Protein AF-A0A1S3K1K1-F1 (afdb_monomer_lite)

Radius of gyration: 21.09 Å; chains: 1; bounding box: 50×42×55 Å

Foldseek 3Di:
DEDEDEEAEQEEDQADECEADDEQDQEYEYYQYEHAHYEYQEHYEHADADPDDDPVRAHEYEYANYEHEQYAYDDPDQDDDLQDQWRGEHYEAAETHQAAAAHYEFYHPRGQAHYEFHYQDPALADEHHHEAYEDQAAAQVVNVSRYHACQSPVRGHYYDYPFYQYNVRDTDHDHDPCAQDDPQLEGGGEDPEEDEDDLVSPAHEDEGAHEDAAPYEYEYDFQYEYWYAAQYEYEYQAEYAQAYDPVGAYEYADQDDDNTREQYAAYEARHPDPPHAAHERHRYEQERHQRDPDPRRANYHYPDNRYDHYNYYYYNGDHPDDD

Secondary structure (DSSP, 8-state):
-EEES-EEES-EEEEEEEEEEES--SEEEEES-EEES-EEEEEEEEEE--SS--GGGPPEEEEES-EEES-B---S-----TTS--S-EEEEEEES-EEEEES-EEE-TBSSEEEEEEE--SSTT-EEE-TT-B-S-SSHHHHHTTEESTTT-TTSPEEE--SEE-TTS-EE----TTTTS-BTTEEEEEE-S-EEE-GGGPSEEEEEEEEE-TT-EEEE-TT-EEEEPTT-EEEESSEEEEE-BTTB-EEES-SS--SSSSS--EEEE----TTSPPEEEESEEEES----SSTT-BSEEESSS-EEEES-EEES--B----

pLDDT: mean 86.58, std 12.71, range [30.94, 98.5]

Organism: Lingula anatina (NCBI:txid7574)

Sequence (323 aa):
MTVSGNNIIDNEYSYGSISLYRGYEKTILFVNNDIAGNHYRHIVVMNMEKTTYDLSKTPNIGLVGNVIANNTYSSGNSERRPSQPPMSAALVLDGYGNVCIQNNTLQNPGLETEVYVKTRASKWTDTTEARYNTWGCENTHCVRKRTYDAHNDMYLPEVRVLPFVSRSNEMVYTPDVTEGLPQGNVLGGWLNKSITLEAAGSPFYLKEDWTILPGVEVFIEPGVWIKPARDKGILVLGQIVARGEKGKRVAFGCQYQTAYCSYWHGLVFASDDVSTSPSELLFVDVFNAGYKGNTYGTAVQSFSPSIIMQNSRVIQSRLTVLN

Structure (mmCIF, N/CA/C/O backbone):
data_AF-A0A1S3K1K1-F1
#
_entry.id   AF-A0A1S3K1K1-F1
#
loop_
_atom_site.group_PDB
_atom_site.id
_atom_site.type_symbol
_atom_site.label_atom_id
_atom_site.label_alt_id
_atom_site.label_comp_id
_atom_site.label_asym_id
_atom_site.label_entity_id
_atom_site.label_seq_id
_atom_site.pdbx_PDB_ins_code
_atom_site.Cartn_x
_atom_site.Cartn_y
_atom_site.Cartn_z
_atom_site.occupancy
_atom_site.B_iso_or_equiv
_atom_site.auth_seq_id
_atom_site.auth_comp_id
_atom_site.auth_asym_id
_atom_site.auth_atom_id
_atom_site.pdbx_PDB_model_num
ATOM 1 N N . MET A 1 1 ? 21.544 13.848 -11.974 1.00 80.94 1 MET A N 1
ATOM 2 C CA . MET A 1 1 ? 22.157 12.773 -12.776 1.00 80.94 1 MET A CA 1
ATOM 3 C C . MET A 1 1 ? 21.214 12.353 -13.898 1.00 80.94 1 MET A C 1
ATOM 5 O O . MET A 1 1 ? 20.008 12.389 -13.689 1.00 80.94 1 MET A O 1
ATOM 9 N N . THR A 1 2 ? 21.743 11.940 -15.054 1.00 89.19 2 THR A N 1
ATOM 10 C CA . THR A 1 2 ? 20.948 11.353 -16.149 1.00 89.19 2 THR A CA 1
ATOM 11 C C . THR A 1 2 ? 21.626 10.081 -16.650 1.00 89.19 2 THR A C 1
ATOM 13 O O . THR A 1 2 ? 22.813 10.109 -16.960 1.00 89.19 2 THR A O 1
ATOM 16 N N . VAL A 1 3 ? 20.871 8.986 -16.730 1.00 90.44 3 VAL A N 1
ATOM 17 C CA . VAL A 1 3 ? 21.247 7.707 -17.343 1.00 90.44 3 VAL A CA 1
ATOM 18 C C . VAL A 1 3 ? 20.296 7.480 -18.510 1.00 90.44 3 VAL A C 1
ATOM 20 O O . VAL A 1 3 ? 19.093 7.303 -18.305 1.00 90.44 3 VAL A O 1
ATOM 23 N N . SER A 1 4 ? 20.797 7.536 -19.742 1.00 96.25 4 SER A N 1
ATOM 24 C CA . SER A 1 4 ? 19.922 7.468 -20.913 1.00 96.25 4 SER A CA 1
ATOM 25 C C . SER A 1 4 ? 20.522 6.759 -22.113 1.00 96.25 4 SER A C 1
ATOM 27 O O . SER A 1 4 ? 21.699 6.966 -22.402 1.00 96.25 4 SER A O 1
ATOM 29 N N . GLY A 1 5 ? 19.691 6.012 -22.844 1.00 94.88 5 GLY A N 1
ATOM 30 C CA . GLY A 1 5 ? 20.073 5.366 -24.104 1.00 94.88 5 GLY A CA 1
ATOM 31 C C . GLY A 1 5 ? 21.047 4.196 -23.947 1.00 94.88 5 GLY A C 1
ATOM 32 O O . GLY A 1 5 ? 21.792 3.907 -24.878 1.00 94.88 5 GLY A O 1
ATOM 33 N N . ASN A 1 6 ? 21.093 3.564 -22.771 1.00 96.44 6 ASN A N 1
ATOM 34 C CA . ASN A 1 6 ? 22.017 2.464 -22.494 1.00 96.44 6 ASN A CA 1
ATOM 35 C C . ASN A 1 6 ? 21.370 1.106 -22.769 1.00 96.44 6 ASN A C 1
ATOM 37 O O . ASN A 1 6 ? 20.162 0.950 -22.602 1.00 96.44 6 ASN A O 1
ATOM 41 N N . ASN A 1 7 ? 22.207 0.125 -23.109 1.00 96.62 7 ASN A N 1
ATOM 42 C CA . ASN A 1 7 ? 21.848 -1.286 -23.150 1.00 96.62 7 ASN A CA 1
ATOM 43 C C . ASN A 1 7 ? 22.614 -2.016 -22.034 1.00 96.62 7 ASN A C 1
ATOM 45 O O . ASN A 1 7 ? 23.845 -2.059 -22.061 1.00 96.62 7 ASN A O 1
ATOM 49 N N . ILE A 1 8 ? 21.901 -2.510 -21.023 1.00 95.12 8 ILE A N 1
ATOM 50 C CA . ILE A 1 8 ? 22.459 -3.149 -19.828 1.00 95.12 8 ILE A CA 1
ATOM 51 C C . ILE A 1 8 ? 21.897 -4.567 -19.747 1.00 95.12 8 ILE A C 1
ATOM 53 O O . ILE A 1 8 ? 20.812 -4.784 -19.204 1.00 95.12 8 ILE A O 1
ATOM 57 N N . ILE A 1 9 ? 22.630 -5.522 -20.318 1.00 95.88 9 ILE A N 1
ATOM 58 C CA . ILE A 1 9 ? 22.152 -6.891 -20.536 1.00 95.88 9 ILE A CA 1
ATOM 59 C C . ILE A 1 9 ? 23.091 -7.953 -19.977 1.00 95.88 9 ILE A C 1
ATOM 61 O O . ILE A 1 9 ? 24.306 -7.760 -19.975 1.00 95.88 9 ILE A O 1
ATOM 65 N N . ASP A 1 10 ? 22.499 -9.058 -19.520 1.00 93.06 10 ASP A N 1
ATOM 66 C CA . ASP A 1 10 ? 23.173 -10.309 -19.140 1.00 93.06 10 ASP A CA 1
ATOM 67 C C . ASP A 1 10 ? 24.288 -10.161 -18.084 1.00 93.06 10 ASP A C 1
ATOM 69 O O . ASP A 1 10 ? 25.293 -10.873 -18.099 1.00 93.06 10 ASP A O 1
ATOM 73 N N . ASN A 1 11 ? 24.113 -9.234 -17.137 1.00 92.44 11 ASN A N 1
ATOM 74 C CA . ASN A 1 11 ? 25.012 -9.064 -15.991 1.00 92.44 11 ASN A CA 1
ATOM 75 C C . ASN A 1 11 ? 24.510 -9.863 -14.783 1.00 92.44 11 ASN A C 1
ATOM 77 O O . ASN A 1 11 ? 23.301 -10.008 -14.594 1.00 92.44 11 ASN A O 1
ATOM 81 N N . GLU A 1 12 ? 25.404 -10.284 -13.886 1.00 90.31 12 GLU A N 1
ATOM 82 C CA . GLU A 1 12 ? 25.027 -11.025 -12.676 1.00 90.31 12 GLU A CA 1
ATOM 83 C C . GLU A 1 12 ? 25.794 -10.588 -11.423 1.00 90.31 12 GLU A C 1
ATOM 85 O O . GLU A 1 12 ? 27.014 -10.425 -11.436 1.00 90.31 12 GLU A O 1
ATOM 90 N N . TYR A 1 13 ? 25.069 -10.423 -10.312 1.00 83.19 13 TYR A N 1
ATOM 91 C CA . TYR A 1 13 ? 25.637 -10.359 -8.964 1.00 83.19 13 TYR A CA 1
ATOM 92 C C . TYR A 1 13 ? 24.539 -10.500 -7.895 1.00 83.19 13 TYR A C 1
ATOM 94 O O . TYR A 1 13 ? 23.711 -9.610 -7.683 1.00 83.19 13 TYR A O 1
ATOM 102 N N . SER A 1 14 ? 24.558 -11.600 -7.141 1.00 76.25 14 SER A N 1
ATOM 103 C CA . SER A 1 14 ? 23.456 -11.979 -6.238 1.00 76.25 14 SER A CA 1
ATOM 104 C C . SER A 1 14 ? 23.269 -11.085 -5.001 1.00 76.25 14 SER A C 1
ATOM 106 O O . SER A 1 14 ? 22.228 -11.158 -4.348 1.00 76.25 14 SER A O 1
ATOM 108 N N . TYR A 1 15 ? 24.248 -10.250 -4.642 1.00 75.50 15 TYR A N 1
ATOM 109 C CA . TYR A 1 15 ? 24.218 -9.454 -3.402 1.00 75.50 15 TYR A CA 1
ATOM 110 C C . TYR A 1 15 ? 24.032 -7.950 -3.615 1.00 75.50 15 TYR A C 1
ATOM 112 O O . TYR A 1 15 ? 24.008 -7.197 -2.641 1.00 75.50 15 TYR A O 1
ATOM 120 N N . GLY A 1 16 ? 23.911 -7.497 -4.863 1.00 82.06 16 GLY A N 1
ATOM 121 C CA . GLY A 1 16 ? 23.842 -6.074 -5.182 1.00 82.06 16 GLY A CA 1
ATOM 122 C C . GLY A 1 16 ? 22.673 -5.699 -6.077 1.00 82.06 16 GLY A C 1
ATOM 123 O O . GLY A 1 16 ? 21.669 -6.407 -6.178 1.00 82.06 16 GLY A O 1
ATOM 124 N N . SER A 1 17 ? 22.849 -4.560 -6.733 1.00 86.94 17 SER A N 1
ATOM 125 C CA . SER A 1 17 ? 21.955 -4.035 -7.754 1.00 86.94 17 SER A CA 1
ATOM 126 C C . SER A 1 17 ? 22.744 -3.542 -8.951 1.00 86.94 17 SER A C 1
ATOM 128 O O . SER A 1 17 ? 23.891 -3.131 -8.779 1.00 86.94 17 SER A O 1
ATOM 130 N N . ILE A 1 18 ? 22.124 -3.524 -10.131 1.00 88.69 18 ILE A N 1
ATOM 131 C CA . ILE A 1 18 ? 22.756 -2.968 -11.337 1.00 88.69 18 ILE A CA 1
ATOM 132 C C . ILE A 1 18 ? 23.083 -1.495 -11.124 1.00 88.69 18 ILE A C 1
ATOM 134 O O . ILE A 1 18 ? 24.207 -1.055 -11.348 1.00 88.69 18 ILE A O 1
ATOM 138 N N . SER A 1 19 ? 22.095 -0.728 -10.670 1.00 85.56 19 SER A N 1
ATOM 139 C CA . SER A 1 19 ? 22.271 0.686 -10.374 1.00 85.56 19 SER A CA 1
ATOM 140 C C . SER A 1 19 ? 21.852 0.958 -8.942 1.00 85.56 19 SER A C 1
ATOM 142 O O . SER A 1 19 ? 20.712 0.701 -8.562 1.00 85.56 19 SER A O 1
ATOM 144 N N . LEU A 1 20 ? 22.794 1.452 -8.140 1.00 86.56 20 LEU A N 1
ATOM 145 C CA . LEU A 1 20 ? 22.548 1.906 -6.779 1.00 86.56 20 LEU A CA 1
ATOM 146 C C . LEU A 1 20 ? 22.857 3.388 -6.698 1.00 86.56 20 LEU A C 1
ATOM 148 O O . LEU A 1 20 ? 24.014 3.804 -6.738 1.00 86.56 20 LEU A O 1
ATOM 152 N N . TYR A 1 21 ? 21.809 4.166 -6.514 1.00 83.75 21 TYR A N 1
ATOM 153 C CA . TYR A 1 21 ? 21.931 5.578 -6.260 1.00 83.75 21 TYR A CA 1
ATOM 154 C C . TYR A 1 21 ? 21.817 5.863 -4.757 1.00 83.75 21 TYR A C 1
ATOM 156 O O . TYR A 1 21 ? 20.877 5.411 -4.099 1.00 83.75 21 TYR A O 1
ATOM 164 N N . ARG A 1 22 ? 22.792 6.608 -4.218 1.00 78.25 22 ARG A N 1
ATOM 165 C CA . ARG A 1 22 ? 22.837 7.073 -2.825 1.00 78.25 22 ARG A CA 1
ATOM 166 C C . ARG A 1 22 ? 23.199 8.552 -2.805 1.00 78.25 22 ARG A C 1
ATOM 168 O O . ARG A 1 22 ? 24.361 8.902 -2.991 1.00 78.25 22 ARG A O 1
ATOM 175 N N . GLY A 1 23 ? 22.223 9.418 -2.565 1.00 66.31 23 GLY A N 1
ATOM 176 C CA . GLY A 1 23 ? 22.479 10.854 -2.472 1.00 66.31 23 GLY A CA 1
ATOM 177 C C . GLY A 1 23 ? 21.225 11.715 -2.539 1.00 66.31 23 GLY A C 1
ATOM 178 O O . GLY A 1 23 ? 20.127 11.237 -2.797 1.00 66.31 23 GLY A O 1
ATOM 179 N N . TYR A 1 24 ? 21.403 13.021 -2.356 1.00 68.00 24 TYR A N 1
ATOM 180 C CA . TYR A 1 24 ? 20.359 14.038 -2.524 1.00 68.00 24 TYR A CA 1
ATOM 181 C C . TYR A 1 24 ? 20.710 14.935 -3.709 1.00 68.00 24 TYR A C 1
ATOM 183 O O . TYR A 1 24 ? 21.135 16.080 -3.559 1.00 68.00 24 TYR A O 1
ATOM 191 N N . GLU A 1 25 ? 20.577 14.389 -4.908 1.00 62.09 25 GLU A N 1
ATOM 192 C CA . GLU A 1 25 ? 20.637 15.165 -6.135 1.00 62.09 25 GLU A CA 1
ATOM 193 C C . GLU A 1 25 ? 19.266 15.769 -6.391 1.00 62.09 25 GLU A C 1
ATOM 195 O O . GLU A 1 25 ? 18.238 15.155 -6.118 1.00 62.09 25 GLU A O 1
ATOM 200 N N . LYS A 1 26 ? 19.235 16.987 -6.932 1.00 71.38 26 LYS A N 1
ATOM 201 C CA . LYS A 1 26 ? 17.963 17.678 -7.178 1.00 71.38 26 LYS A CA 1
ATOM 202 C C . LYS A 1 26 ? 17.111 16.966 -8.240 1.00 71.38 26 LYS A C 1
ATOM 204 O O . LYS A 1 26 ? 15.885 17.032 -8.164 1.00 71.38 26 LYS A O 1
ATOM 209 N N . THR A 1 27 ? 17.757 16.275 -9.186 1.00 83.06 27 THR A N 1
ATOM 210 C CA . THR A 1 27 ? 17.095 15.594 -10.307 1.00 83.06 27 THR A CA 1
ATOM 211 C C . THR A 1 27 ? 17.860 14.340 -10.731 1.00 83.06 27 THR A C 1
ATOM 213 O O . THR A 1 27 ? 19.061 14.423 -11.004 1.00 83.06 27 THR A O 1
ATOM 216 N N . ILE A 1 28 ? 17.165 13.208 -10.846 1.00 85.50 28 ILE A N 1
ATOM 217 C CA . ILE A 1 28 ? 17.681 11.921 -11.336 1.00 85.50 28 ILE A CA 1
ATOM 218 C C . ILE A 1 28 ? 16.776 11.452 -12.473 1.00 85.50 28 ILE A C 1
ATOM 220 O O . ILE A 1 28 ? 15.565 11.347 -12.293 1.00 85.50 28 ILE A O 1
ATOM 224 N N . LEU A 1 29 ? 17.348 11.178 -13.642 1.00 90.62 29 LEU A N 1
ATOM 225 C CA . LEU A 1 29 ? 16.597 10.767 -14.826 1.00 90.62 29 LEU A CA 1
ATOM 226 C C . LEU A 1 29 ? 17.127 9.440 -15.367 1.00 90.62 29 LEU A C 1
ATOM 228 O O . LEU A 1 29 ? 18.312 9.334 -15.669 1.00 90.62 29 LEU A O 1
ATOM 232 N N . PHE A 1 30 ? 16.245 8.457 -15.523 1.00 93.00 30 PHE A N 1
ATOM 233 C CA . PHE A 1 30 ? 16.480 7.219 -16.263 1.00 93.00 30 PHE A CA 1
ATOM 234 C C . PHE A 1 30 ? 15.584 7.239 -17.490 1.00 93.00 30 PHE A C 1
ATOM 236 O O . PHE A 1 30 ? 14.362 7.168 -17.357 1.00 93.00 30 PHE A O 1
ATOM 243 N N . VAL A 1 31 ? 16.172 7.401 -18.673 1.00 97.00 31 VAL A N 1
ATOM 244 C CA . VAL A 1 31 ? 15.402 7.658 -19.893 1.00 97.00 31 VAL A CA 1
ATOM 245 C C . VAL A 1 31 ? 15.825 6.742 -21.031 1.00 97.00 31 VAL A C 1
ATOM 247 O O . VAL A 1 31 ? 16.986 6.757 -21.426 1.00 97.00 31 VAL A O 1
ATOM 250 N N . ASN A 1 32 ? 14.880 6.008 -21.617 1.00 97.81 32 ASN A N 1
ATOM 251 C CA . ASN A 1 32 ? 15.115 5.192 -22.815 1.00 97.81 32 ASN A CA 1
ATOM 252 C C . ASN A 1 32 ? 16.285 4.200 -22.672 1.00 97.81 32 ASN A C 1
ATOM 254 O O . ASN A 1 32 ? 17.104 4.075 -23.580 1.00 97.81 32 ASN A O 1
ATOM 258 N N . ASN A 1 33 ? 16.417 3.548 -21.515 1.00 97.81 33 ASN A N 1
ATOM 259 C CA . ASN A 1 33 ? 17.378 2.459 -21.332 1.00 97.81 33 ASN A CA 1
ATOM 260 C C . ASN A 1 33 ? 16.706 1.105 -21.580 1.00 97.81 33 ASN A C 1
ATOM 262 O O . ASN A 1 33 ? 15.535 0.933 -21.239 1.00 97.81 33 ASN A O 1
ATOM 266 N N . ASP A 1 34 ? 17.467 0.152 -22.105 1.00 98.00 34 ASP A N 1
ATOM 267 C CA . ASP A 1 34 ? 17.107 -1.263 -22.175 1.00 98.00 34 ASP A CA 1
ATOM 268 C C . ASP A 1 34 ? 17.911 -2.025 -21.112 1.00 98.00 34 ASP A C 1
ATOM 270 O O . ASP A 1 34 ? 19.143 -2.005 -21.120 1.00 98.00 34 ASP A O 1
ATOM 274 N N . ILE A 1 35 ? 17.222 -2.604 -20.130 1.00 97.62 35 ILE A N 1
ATOM 275 C CA . ILE A 1 35 ? 17.804 -3.292 -18.975 1.00 97.62 35 ILE A CA 1
ATOM 276 C C . ILE A 1 35 ? 17.168 -4.678 -18.886 1.00 97.62 35 ILE A C 1
ATOM 278 O O . ILE A 1 35 ? 16.102 -4.844 -18.278 1.00 97.62 35 ILE A O 1
ATOM 282 N N . ALA A 1 36 ? 17.810 -5.678 -19.489 1.00 97.12 36 ALA A N 1
ATOM 283 C CA . ALA A 1 36 ? 17.202 -6.992 -19.656 1.00 97.12 36 ALA A CA 1
ATOM 284 C C . ALA A 1 36 ? 18.124 -8.177 -19.360 1.00 97.12 36 ALA A C 1
ATOM 286 O O . ALA A 1 36 ? 19.335 -8.094 -19.508 1.00 97.12 36 ALA A O 1
ATOM 287 N N . GLY A 1 37 ? 17.546 -9.298 -18.923 1.00 95.12 37 GLY A N 1
ATOM 288 C CA . GLY A 1 37 ? 18.292 -10.553 -18.735 1.00 95.12 37 GLY A CA 1
ATOM 289 C C . GLY A 1 37 ? 19.292 -10.555 -17.572 1.00 95.12 37 GLY A C 1
ATOM 290 O O . GLY A 1 37 ? 20.056 -11.502 -17.420 1.00 95.12 37 GLY A O 1
ATOM 291 N N . ASN A 1 38 ? 19.302 -9.528 -16.720 1.00 95.50 38 ASN A N 1
ATOM 292 C CA . ASN A 1 38 ? 20.270 -9.442 -15.630 1.00 95.50 38 ASN A CA 1
ATOM 293 C C . ASN A 1 38 ? 19.827 -10.252 -14.401 1.00 95.50 38 ASN A C 1
ATOM 295 O O . ASN A 1 38 ? 18.633 -10.378 -14.110 1.00 95.50 38 ASN A O 1
ATOM 299 N N . HIS A 1 39 ? 20.798 -10.736 -13.628 1.00 93.88 39 HIS A N 1
ATOM 300 C CA . HIS A 1 39 ? 20.591 -11.532 -12.423 1.00 93.88 39 HIS A CA 1
ATOM 301 C C . HIS A 1 39 ? 21.071 -10.803 -11.156 1.00 93.88 39 HIS A C 1
ATOM 303 O O . HIS A 1 39 ? 22.217 -10.942 -10.720 1.00 93.88 39 HIS A O 1
ATOM 309 N N . TYR A 1 40 ? 20.189 -10.004 -10.555 1.00 93.75 40 TYR A N 1
ATOM 310 C CA . TYR A 1 40 ? 20.474 -9.192 -9.368 1.00 93.75 40 TYR A CA 1
ATOM 311 C C . TYR A 1 40 ? 19.284 -9.192 -8.421 1.00 93.75 40 TYR A C 1
ATOM 313 O O . TYR A 1 40 ? 18.136 -9.235 -8.853 1.00 93.75 40 TYR A O 1
ATOM 321 N N . ARG A 1 41 ? 19.553 -9.040 -7.120 1.00 91.00 41 ARG A N 1
ATOM 322 C CA . ARG A 1 41 ? 18.496 -8.916 -6.108 1.00 91.00 41 ARG A CA 1
ATOM 323 C C . ARG A 1 41 ? 17.553 -7.753 -6.408 1.00 91.00 41 ARG A C 1
ATOM 325 O O . ARG A 1 41 ? 16.340 -7.910 -6.354 1.00 91.00 41 ARG A O 1
ATOM 332 N N . HIS A 1 42 ? 18.106 -6.592 -6.736 1.00 94.06 42 HIS A N 1
ATOM 333 C CA . HIS A 1 42 ? 17.332 -5.444 -7.199 1.00 94.06 42 HIS A CA 1
ATOM 334 C C . HIS A 1 42 ? 17.951 -4.896 -8.479 1.00 94.06 42 HIS A C 1
ATOM 336 O O . HIS A 1 42 ? 19.170 -4.907 -8.607 1.00 94.06 42 HIS A O 1
ATOM 342 N N . ILE A 1 43 ? 17.159 -4.393 -9.422 1.00 95.19 43 ILE A N 1
ATOM 343 C CA . ILE A 1 43 ? 17.716 -3.894 -10.691 1.00 95.19 43 ILE A CA 1
ATOM 344 C C . ILE A 1 43 ? 18.167 -2.443 -10.524 1.00 95.19 43 ILE A C 1
ATOM 346 O O . ILE A 1 43 ? 19.366 -2.158 -10.547 1.00 95.19 43 ILE A O 1
ATOM 350 N N . VAL A 1 44 ? 17.236 -1.536 -10.241 1.00 94.19 44 VAL A N 1
ATOM 351 C CA . VAL A 1 44 ? 17.533 -0.135 -9.927 1.00 94.19 44 VAL A CA 1
ATOM 352 C C . VAL A 1 44 ? 17.096 0.167 -8.500 1.00 94.19 44 VAL A C 1
ATOM 354 O O . VAL A 1 44 ? 15.941 -0.032 -8.129 1.00 94.19 44 VAL A O 1
ATOM 357 N N . VAL A 1 45 ? 18.024 0.676 -7.694 1.00 92.19 45 VAL A N 1
ATOM 358 C CA . VAL A 1 45 ? 17.779 1.105 -6.318 1.00 92.19 45 VAL A CA 1
ATOM 359 C C . VAL A 1 45 ? 18.059 2.593 -6.207 1.00 92.19 45 VAL A C 1
ATOM 361 O O . VAL A 1 45 ? 19.182 3.048 -6.421 1.00 92.19 45 VAL A O 1
ATOM 364 N N . MET A 1 46 ? 17.041 3.345 -5.813 1.00 88.62 46 MET A N 1
ATOM 365 C CA . MET A 1 46 ? 17.143 4.760 -5.494 1.00 88.62 46 MET A CA 1
ATOM 366 C C . MET A 1 46 ? 16.991 4.922 -3.991 1.00 88.62 46 MET A C 1
ATOM 368 O O . MET A 1 46 ? 15.886 4.831 -3.466 1.00 88.62 46 MET A O 1
ATOM 372 N N . ASN A 1 47 ? 18.105 5.137 -3.295 1.00 85.38 47 ASN A N 1
ATOM 373 C CA . ASN A 1 47 ? 18.108 5.398 -1.864 1.00 85.38 47 ASN A CA 1
ATOM 374 C C . ASN A 1 47 ? 18.398 6.882 -1.608 1.00 85.38 47 ASN A C 1
ATOM 376 O O . ASN A 1 47 ? 19.500 7.381 -1.850 1.00 85.38 47 ASN A O 1
ATOM 380 N N . MET A 1 48 ? 17.384 7.573 -1.098 1.00 79.75 48 MET A N 1
ATOM 381 C CA . MET A 1 48 ? 17.408 8.993 -0.761 1.00 79.75 48 MET A CA 1
ATOM 382 C C . MET A 1 48 ? 17.134 9.189 0.732 1.00 79.75 48 MET A C 1
ATOM 384 O O . MET A 1 48 ? 16.365 10.065 1.124 1.00 79.75 48 MET A O 1
ATOM 388 N N . GLU A 1 49 ? 17.695 8.336 1.590 1.00 74.38 49 GLU A N 1
ATOM 389 C CA . GLU A 1 49 ? 17.581 8.506 3.038 1.00 74.38 49 GLU A CA 1
ATOM 390 C C . GLU A 1 49 ? 18.529 9.600 3.556 1.00 74.38 49 GLU A C 1
ATOM 392 O O . GLU A 1 49 ? 19.707 9.659 3.194 1.00 74.38 49 GLU A O 1
ATOM 397 N N . LYS A 1 50 ? 18.038 10.463 4.455 1.00 66.19 50 LYS A N 1
ATOM 398 C CA . LYS A 1 50 ? 18.872 11.380 5.250 1.00 66.19 50 LYS A CA 1
ATOM 399 C C . LYS A 1 50 ? 18.306 11.571 6.648 1.00 66.19 50 LYS A C 1
ATOM 401 O O . LYS A 1 50 ? 17.096 11.565 6.862 1.00 66.19 50 LYS A O 1
ATOM 406 N N . THR A 1 51 ? 19.220 11.765 7.593 1.00 56.47 51 THR A N 1
ATOM 407 C CA . THR A 1 51 ? 18.955 11.921 9.028 1.00 56.47 51 THR A CA 1
ATOM 408 C C . THR A 1 51 ? 18.306 13.259 9.400 1.00 56.47 51 THR A C 1
ATOM 410 O O . THR A 1 51 ? 17.562 13.307 10.371 1.00 56.47 51 THR A O 1
ATOM 413 N N . THR A 1 52 ? 18.528 14.329 8.626 1.00 58.47 52 THR A N 1
ATOM 414 C CA . THR A 1 52 ? 17.852 15.631 8.775 1.00 58.47 52 THR A CA 1
ATOM 415 C C . THR A 1 52 ? 17.237 16.051 7.443 1.00 58.47 52 THR A C 1
ATOM 417 O O . THR A 1 52 ? 17.938 16.218 6.439 1.00 58.47 52 THR A O 1
ATOM 420 N N . TYR A 1 53 ? 15.908 16.157 7.417 1.00 60.22 53 TYR A N 1
ATOM 421 C CA . TYR A 1 53 ? 15.139 16.294 6.185 1.00 60.22 53 TYR A CA 1
ATOM 422 C C . TYR A 1 53 ? 14.557 17.703 6.022 1.00 60.22 53 TYR A C 1
ATOM 424 O O . TYR A 1 53 ? 13.867 18.208 6.902 1.00 60.22 53 TYR A O 1
ATOM 432 N N . ASP A 1 54 ? 14.850 18.318 4.876 1.00 66.75 54 ASP A N 1
ATOM 433 C CA . ASP A 1 54 ? 14.276 19.580 4.412 1.00 66.75 54 ASP A CA 1
ATOM 434 C C . ASP A 1 54 ? 13.369 19.265 3.214 1.00 66.75 54 ASP A C 1
ATOM 436 O O . ASP A 1 54 ? 13.853 19.042 2.099 1.00 66.75 54 ASP A O 1
ATOM 440 N N . LEU A 1 55 ? 12.054 19.225 3.462 1.00 66.31 55 LEU A N 1
ATOM 441 C CA . LEU A 1 55 ? 11.005 18.959 2.465 1.00 66.31 55 LEU A CA 1
ATOM 442 C C . LEU A 1 55 ? 11.109 19.877 1.231 1.00 66.31 55 LEU A C 1
ATOM 444 O O . LEU A 1 55 ? 10.712 19.480 0.134 1.00 66.31 55 LEU A O 1
ATOM 448 N N . SER A 1 56 ? 11.685 21.079 1.375 1.00 66.56 56 SER A N 1
ATOM 449 C CA . SER A 1 56 ? 11.838 22.045 0.277 1.00 66.56 56 SER A CA 1
ATOM 450 C C . SER A 1 56 ? 12.904 21.655 -0.759 1.00 66.56 56 SER A C 1
ATOM 452 O O . SER A 1 56 ? 13.004 22.285 -1.812 1.00 66.56 56 SER A O 1
ATOM 454 N N . LYS A 1 57 ? 13.699 20.606 -0.493 1.00 71.19 57 LYS A N 1
ATOM 455 C CA . LYS A 1 57 ? 14.798 20.133 -1.358 1.00 71.19 57 LYS A CA 1
ATOM 456 C C . LYS A 1 57 ? 14.635 18.678 -1.794 1.00 71.19 57 LYS A C 1
ATOM 458 O O . LYS A 1 57 ? 15.625 17.981 -2.018 1.00 71.19 57 LYS A O 1
ATOM 463 N N . THR A 1 58 ? 13.394 18.220 -1.894 1.00 73.19 58 THR A N 1
ATOM 464 C CA . THR A 1 58 ? 13.068 16.844 -2.277 1.00 73.19 58 THR A CA 1
ATOM 465 C C . THR A 1 58 ? 13.590 16.522 -3.691 1.00 73.19 58 THR A C 1
ATOM 467 O O . THR A 1 58 ? 13.320 17.294 -4.616 1.00 73.19 58 THR A O 1
ATOM 470 N N . PRO A 1 59 ? 14.345 15.418 -3.882 1.00 78.31 59 PRO A N 1
ATOM 471 C CA . PRO A 1 59 ? 14.789 14.963 -5.200 1.00 78.31 59 PRO A CA 1
ATOM 472 C C . PRO A 1 59 ? 13.618 14.729 -6.154 1.00 78.31 59 PRO A C 1
ATOM 474 O O . PRO A 1 59 ? 12.592 14.181 -5.752 1.00 78.31 59 PRO A O 1
ATOM 477 N N . ASN A 1 60 ? 13.785 15.090 -7.426 1.00 85.19 60 ASN A N 1
ATOM 478 C CA . ASN A 1 60 ? 12.850 14.713 -8.484 1.00 85.19 60 ASN A CA 1
ATOM 479 C C . ASN A 1 60 ? 13.424 13.545 -9.281 1.00 85.19 60 ASN A C 1
ATOM 481 O O . ASN A 1 60 ? 14.534 13.633 -9.808 1.00 85.19 60 ASN A O 1
ATOM 485 N N . ILE A 1 61 ? 12.661 12.467 -9.389 1.00 87.56 61 ILE A N 1
ATOM 486 C CA . ILE A 1 61 ? 13.049 11.270 -10.121 1.00 87.56 61 ILE A CA 1
ATOM 487 C C . ILE A 1 61 ? 12.106 11.085 -11.301 1.00 87.56 61 ILE A C 1
ATOM 489 O O . ILE A 1 61 ? 10.893 10.999 -11.122 1.00 87.56 61 ILE A O 1
ATOM 493 N N . GLY A 1 62 ? 12.679 10.957 -12.495 1.00 92.25 62 GLY A N 1
ATOM 494 C CA . GLY A 1 62 ? 11.960 10.540 -13.694 1.00 92.25 62 GLY A CA 1
ATOM 495 C C . GLY A 1 62 ? 12.503 9.218 -14.222 1.00 92.25 62 GLY A C 1
ATOM 496 O O . GLY A 1 62 ? 13.669 9.149 -14.601 1.00 92.25 62 GLY A O 1
ATOM 497 N N . LEU A 1 63 ? 11.661 8.190 -14.289 1.00 95.12 63 LEU A N 1
ATOM 498 C CA . LEU A 1 63 ? 11.914 6.976 -15.063 1.00 95.12 63 LEU A CA 1
ATOM 499 C C . LEU A 1 63 ? 10.951 6.968 -16.244 1.00 95.12 63 LEU A C 1
ATOM 501 O O . LEU A 1 63 ? 9.747 6.798 -16.051 1.00 95.12 63 LEU A O 1
ATOM 505 N N . VAL A 1 64 ? 11.465 7.200 -17.451 1.00 97.12 64 VAL A N 1
ATOM 506 C CA . VAL A 1 64 ? 10.629 7.394 -18.640 1.00 97.12 64 VAL A CA 1
ATOM 507 C C . VAL A 1 64 ? 11.145 6.599 -19.831 1.00 97.12 64 VAL A C 1
ATOM 509 O O . VAL A 1 64 ? 12.322 6.684 -20.167 1.00 97.12 64 VAL A O 1
ATOM 512 N N . GLY A 1 65 ? 10.272 5.852 -20.506 1.00 97.44 65 GLY A N 1
ATOM 513 C CA . GLY A 1 65 ? 10.632 5.186 -21.764 1.00 97.44 65 GLY A CA 1
ATOM 514 C C . GLY A 1 65 ? 11.594 4.004 -21.619 1.00 97.44 65 GLY A C 1
ATOM 515 O O . GLY A 1 65 ? 12.156 3.565 -22.616 1.00 97.44 65 GLY A O 1
ATOM 516 N N . ASN A 1 66 ? 11.842 3.502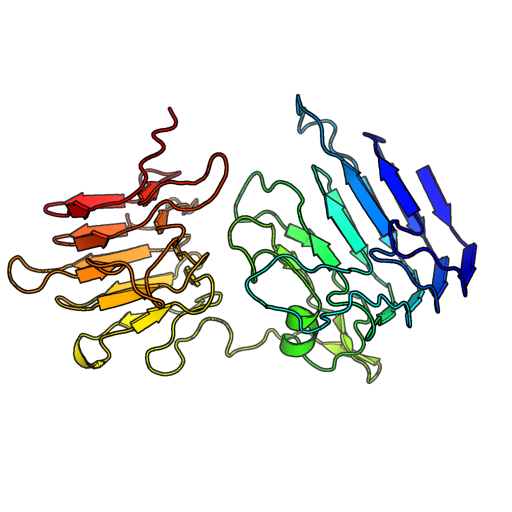 -20.406 1.00 98.25 66 ASN A N 1
ATOM 517 C CA . ASN A 1 66 ? 12.767 2.387 -20.195 1.00 98.25 66 ASN A CA 1
ATOM 518 C C . ASN A 1 66 ? 12.084 1.042 -20.456 1.00 98.25 66 ASN A C 1
ATOM 520 O O . ASN A 1 66 ? 10.905 0.857 -20.146 1.00 98.25 66 ASN A O 1
ATOM 524 N N . VAL A 1 67 ? 12.853 0.075 -20.941 1.00 98.25 67 VAL A N 1
ATOM 525 C CA . VAL A 1 67 ? 12.479 -1.338 -20.982 1.00 98.25 67 VAL A CA 1
ATOM 526 C C . VAL A 1 67 ? 13.265 -2.043 -19.885 1.00 98.25 67 VAL A C 1
ATOM 528 O O . VAL A 1 67 ? 14.485 -2.102 -19.934 1.00 98.25 67 VAL A O 1
ATOM 531 N N . ILE A 1 68 ? 12.575 -2.536 -18.859 1.00 97.94 68 ILE A N 1
ATOM 532 C CA . ILE A 1 68 ? 13.167 -3.309 -17.766 1.00 97.94 68 ILE A CA 1
ATOM 533 C C . ILE A 1 68 ? 12.456 -4.656 -17.740 1.00 97.94 68 ILE A C 1
ATOM 535 O O . ILE A 1 68 ? 11.355 -4.773 -17.193 1.00 97.94 68 ILE A O 1
ATOM 539 N N . ALA A 1 69 ? 13.051 -5.663 -18.373 1.00 97.19 69 ALA A N 1
ATOM 540 C CA . ALA A 1 69 ? 12.369 -6.925 -18.636 1.00 97.19 69 ALA A CA 1
ATOM 541 C C . ALA A 1 69 ? 13.268 -8.153 -18.461 1.00 97.19 69 ALA A C 1
ATOM 543 O O . ALA A 1 69 ? 14.471 -8.102 -18.669 1.00 97.19 69 ALA A O 1
ATOM 544 N N . ASN A 1 70 ? 12.672 -9.294 -18.122 1.00 96.25 70 ASN A N 1
ATOM 545 C CA . ASN A 1 70 ? 13.347 -10.589 -17.998 1.00 96.25 70 ASN A CA 1
ATOM 546 C C . ASN A 1 70 ? 14.546 -10.597 -17.036 1.00 96.25 70 ASN A C 1
ATOM 548 O O . ASN A 1 70 ? 15.415 -11.457 -17.143 1.00 96.25 70 ASN A O 1
ATOM 552 N N . ASN A 1 71 ? 14.599 -9.663 -16.088 1.00 96.31 71 ASN A N 1
ATOM 553 C CA . ASN A 1 71 ? 15.579 -9.715 -15.017 1.00 96.31 71 ASN A CA 1
ATOM 554 C C . ASN A 1 71 ? 15.119 -10.708 -13.939 1.00 96.31 71 ASN A C 1
ATOM 556 O O . ASN A 1 71 ? 13.919 -10.945 -13.758 1.00 96.31 71 ASN A O 1
ATOM 560 N N . THR A 1 72 ? 16.074 -11.314 -13.238 1.00 93.88 72 THR A N 1
ATOM 561 C CA . THR A 1 72 ? 15.814 -12.433 -12.327 1.00 93.88 72 THR A CA 1
ATOM 562 C C . THR A 1 72 ? 16.609 -12.325 -11.030 1.00 93.88 72 THR A C 1
ATOM 564 O O . THR A 1 72 ? 17.638 -11.656 -10.960 1.00 93.88 72 THR A O 1
ATOM 567 N N . TYR A 1 73 ? 16.137 -13.017 -9.996 1.00 91.81 73 TYR A N 1
ATOM 568 C CA . TYR A 1 73 ? 16.878 -13.226 -8.761 1.00 91.81 73 TYR A CA 1
ATOM 569 C C . TYR A 1 73 ? 16.552 -14.593 -8.166 1.00 91.81 73 TYR A C 1
ATOM 571 O O . TYR A 1 73 ? 15.385 -14.932 -7.985 1.00 91.81 73 TYR A O 1
ATOM 579 N N . SER A 1 74 ? 17.572 -15.371 -7.804 1.00 80.31 74 SER A N 1
ATOM 580 C CA . SER A 1 74 ? 17.391 -16.627 -7.075 1.00 80.31 74 SER A CA 1
ATOM 581 C C . SER A 1 74 ? 17.870 -16.485 -5.630 1.00 80.31 74 SER A C 1
ATOM 583 O O . SER A 1 74 ? 19.042 -16.706 -5.327 1.00 80.31 74 SER A O 1
ATOM 585 N N . SER A 1 75 ? 16.962 -16.155 -4.711 1.00 65.19 75 SER A N 1
ATOM 586 C CA . SER A 1 75 ? 17.121 -16.507 -3.295 1.00 65.19 75 SER A CA 1
ATOM 587 C C . SER A 1 75 ? 16.473 -17.867 -3.078 1.00 65.19 75 SER A C 1
ATOM 589 O O . SER A 1 75 ? 15.329 -18.045 -3.474 1.00 65.19 75 SER A O 1
ATOM 591 N N . GLY A 1 76 ? 17.160 -18.826 -2.450 1.00 56.66 76 GLY A N 1
ATOM 592 C CA . GLY A 1 76 ? 16.726 -20.230 -2.290 1.00 56.66 76 GLY A CA 1
ATOM 593 C C . GLY A 1 76 ? 15.373 -20.503 -1.598 1.00 56.66 76 GLY A C 1
ATOM 594 O O . GLY A 1 76 ? 15.083 -21.654 -1.311 1.00 56.66 76 GLY A O 1
ATOM 595 N N . ASN A 1 77 ? 14.556 -19.477 -1.345 1.00 55.53 77 ASN A N 1
ATOM 596 C CA . ASN A 1 77 ? 13.111 -19.527 -1.126 1.00 55.53 77 ASN A CA 1
ATOM 597 C C . ASN A 1 77 ? 12.493 -18.370 -1.936 1.00 55.53 77 ASN A C 1
ATOM 599 O O . ASN A 1 77 ? 12.751 -17.212 -1.613 1.00 55.53 77 ASN A O 1
ATOM 603 N N . SER A 1 78 ? 11.732 -18.673 -2.990 1.00 50.91 78 SER A N 1
ATOM 604 C CA . SER A 1 78 ? 11.220 -17.699 -3.975 1.00 50.91 78 SER A CA 1
ATOM 605 C C . SER A 1 78 ? 9.709 -17.451 -3.894 1.00 50.91 78 SER A C 1
ATOM 607 O O . SER A 1 78 ? 9.143 -16.755 -4.738 1.00 50.91 78 SER A O 1
ATOM 609 N N . GLU A 1 79 ? 9.021 -18.008 -2.894 1.00 57.22 79 GLU A N 1
ATOM 610 C CA . GLU A 1 79 ? 7.601 -17.716 -2.701 1.00 57.22 79 GLU A CA 1
ATOM 611 C C . GLU A 1 79 ? 7.427 -16.349 -2.037 1.00 57.22 79 GLU A C 1
ATOM 613 O O . GLU A 1 79 ? 7.666 -16.184 -0.835 1.00 57.22 79 GLU A O 1
ATOM 618 N N . ARG A 1 80 ? 6.962 -15.371 -2.826 1.00 64.38 80 ARG A N 1
ATOM 619 C CA . ARG A 1 80 ? 6.544 -14.062 -2.320 1.00 64.38 80 ARG A CA 1
ATOM 620 C C . ARG A 1 80 ? 5.518 -14.254 -1.207 1.00 64.38 80 ARG A C 1
ATOM 622 O O . ARG A 1 80 ? 4.434 -14.793 -1.431 1.00 64.38 80 ARG A O 1
ATOM 629 N N . ARG A 1 81 ? 5.822 -13.724 -0.024 1.00 62.91 81 ARG A N 1
ATOM 630 C CA . ARG A 1 81 ? 4.866 -13.607 1.081 1.00 62.91 81 ARG A CA 1
ATOM 631 C C . ARG A 1 81 ? 4.230 -12.220 1.016 1.00 62.91 81 ARG A C 1
ATOM 633 O O . ARG A 1 81 ? 4.924 -11.256 1.313 1.00 62.91 81 ARG A O 1
ATOM 640 N N . PRO A 1 82 ? 2.935 -12.079 0.673 1.00 55.31 82 PRO A N 1
ATOM 641 C CA . PRO A 1 82 ? 2.306 -10.765 0.482 1.00 55.31 82 PRO A CA 1
ATOM 642 C C . PRO A 1 82 ? 2.373 -9.842 1.707 1.00 55.31 82 PRO A C 1
ATOM 644 O O . PRO A 1 82 ? 2.246 -8.632 1.576 1.00 55.31 82 PRO A O 1
ATOM 647 N N . SER A 1 83 ? 2.559 -10.410 2.903 1.00 55.16 83 SER A N 1
ATOM 648 C CA . SER A 1 83 ? 2.684 -9.682 4.165 1.00 55.16 83 SER A CA 1
ATOM 649 C C . SER A 1 83 ? 4.110 -9.257 4.520 1.00 55.16 83 SER A C 1
ATOM 651 O O . SER A 1 83 ? 4.295 -8.675 5.584 1.00 55.16 83 SER A O 1
ATOM 653 N N . GLN A 1 84 ? 5.114 -9.597 3.709 1.00 71.88 84 GLN A N 1
ATOM 654 C CA . GLN A 1 84 ? 6.509 -9.250 3.963 1.00 71.88 84 GLN A CA 1
ATOM 655 C C . GLN A 1 84 ? 7.062 -8.399 2.817 1.00 71.88 84 GLN A C 1
ATOM 657 O O . GLN A 1 84 ? 6.689 -8.619 1.663 1.00 71.88 84 GLN A O 1
ATOM 662 N N . PRO A 1 85 ? 7.977 -7.459 3.120 1.00 83.31 85 PRO A N 1
ATOM 663 C CA . PRO A 1 85 ? 8.734 -6.748 2.104 1.00 83.31 85 PRO A CA 1
ATOM 664 C C . PRO A 1 85 ? 9.345 -7.698 1.069 1.00 83.31 85 PRO A C 1
ATOM 666 O O . PRO A 1 85 ? 9.926 -8.713 1.467 1.00 83.31 85 PRO A O 1
ATOM 669 N N . PRO A 1 86 ? 9.265 -7.372 -0.231 1.00 88.81 86 PRO A N 1
ATOM 670 C CA . PRO A 1 86 ? 9.768 -8.243 -1.273 1.00 88.81 86 PRO A CA 1
ATOM 671 C C . PRO A 1 86 ? 11.292 -8.332 -1.195 1.00 88.81 86 PRO A C 1
ATOM 673 O O . PRO A 1 86 ? 11.989 -7.336 -0.966 1.00 88.81 86 PRO A O 1
ATOM 676 N N . MET A 1 87 ? 11.827 -9.530 -1.407 1.00 88.12 87 MET A N 1
ATOM 677 C CA . MET A 1 87 ? 13.269 -9.768 -1.395 1.00 88.12 87 MET A CA 1
ATOM 678 C C . MET A 1 87 ? 13.948 -9.252 -2.657 1.00 88.12 87 MET A C 1
ATOM 680 O O . MET A 1 87 ? 15.135 -8.933 -2.594 1.00 88.12 87 MET A O 1
ATOM 684 N N . SER A 1 88 ? 13.211 -9.145 -3.765 1.00 91.94 88 SER A N 1
ATOM 685 C CA . SER A 1 88 ? 13.709 -8.670 -5.053 1.00 91.94 88 SER A CA 1
ATOM 686 C C . SER A 1 88 ? 12.728 -7.743 -5.761 1.00 91.94 88 SER A C 1
ATOM 688 O O . SER A 1 88 ? 11.516 -7.862 -5.588 1.00 91.94 88 SER A O 1
ATOM 690 N N . ALA A 1 89 ? 13.257 -6.787 -6.530 1.00 94.81 89 ALA A N 1
ATOM 691 C CA . ALA A 1 89 ? 12.438 -5.799 -7.233 1.00 94.81 89 ALA A CA 1
ATOM 692 C C . ALA A 1 89 ? 13.142 -5.213 -8.461 1.00 94.81 89 ALA A C 1
ATOM 694 O O . ALA A 1 89 ? 14.362 -5.030 -8.435 1.00 94.81 89 ALA A O 1
ATOM 695 N N . ALA A 1 90 ? 12.388 -4.847 -9.501 1.00 96.38 90 ALA A N 1
ATOM 696 C CA . ALA A 1 90 ? 12.957 -4.106 -10.627 1.00 96.38 90 ALA A CA 1
ATOM 697 C C . ALA A 1 90 ? 13.347 -2.678 -10.202 1.00 96.38 90 ALA A C 1
ATOM 699 O O . ALA A 1 90 ? 14.464 -2.231 -10.448 1.00 96.38 90 ALA A O 1
ATOM 700 N N . LEU A 1 91 ? 12.467 -1.988 -9.483 1.00 95.81 91 LEU A N 1
ATOM 701 C CA . LEU A 1 91 ? 12.682 -0.644 -8.962 1.00 95.81 91 LEU A CA 1
ATOM 702 C C . LEU A 1 91 ? 12.464 -0.637 -7.446 1.00 95.81 91 LEU A C 1
ATOM 704 O O . LEU A 1 91 ? 11.388 -0.996 -6.972 1.00 95.81 91 LEU A O 1
ATOM 708 N N . VAL A 1 92 ? 13.462 -0.186 -6.686 1.00 94.25 92 VAL A N 1
ATOM 709 C CA . VAL A 1 92 ? 13.326 0.126 -5.254 1.00 94.25 92 VAL A CA 1
ATOM 710 C C . VAL A 1 92 ? 13.462 1.628 -5.064 1.00 94.25 92 VAL A C 1
ATOM 712 O O . VAL A 1 92 ? 14.491 2.205 -5.415 1.00 94.25 92 VAL A O 1
ATOM 715 N N . LEU A 1 93 ? 12.439 2.252 -4.487 1.00 91.38 93 LEU A N 1
ATOM 716 C CA . LEU A 1 93 ? 12.382 3.690 -4.227 1.00 91.38 93 LEU A CA 1
ATOM 717 C C . LEU A 1 93 ? 12.349 3.919 -2.718 1.00 91.38 93 LEU A C 1
ATOM 719 O O . LEU A 1 93 ? 11.343 3.629 -2.085 1.00 91.38 93 LEU A O 1
ATOM 723 N N . ASP A 1 94 ? 13.435 4.410 -2.129 1.00 88.12 94 ASP A N 1
ATOM 724 C CA . ASP A 1 94 ? 13.607 4.517 -0.676 1.00 88.12 94 ASP A CA 1
ATOM 725 C C . ASP A 1 94 ? 13.991 5.939 -0.242 1.00 88.12 94 ASP A C 1
ATOM 727 O O . ASP A 1 94 ? 14.680 6.660 -0.966 1.00 88.12 94 ASP A O 1
ATOM 731 N N . GLY A 1 95 ? 13.581 6.342 0.961 1.00 82.25 95 GLY A N 1
ATOM 732 C CA . GLY A 1 95 ? 13.865 7.663 1.521 1.00 82.25 95 GLY A CA 1
ATOM 733 C C . GLY A 1 95 ? 12.843 8.726 1.123 1.00 82.25 95 GLY A C 1
ATOM 734 O O . GLY A 1 95 ? 11.662 8.571 1.406 1.00 82.25 95 GLY A O 1
ATOM 735 N N . TYR A 1 96 ? 13.270 9.836 0.526 1.00 77.44 96 TYR A N 1
ATOM 736 C CA . TYR A 1 96 ? 12.372 10.934 0.152 1.00 77.44 96 TYR A CA 1
ATOM 737 C C . TYR A 1 96 ? 12.557 11.339 -1.309 1.00 77.44 96 TYR A C 1
ATOM 739 O O . TYR A 1 96 ? 13.690 11.505 -1.753 1.00 77.44 96 TYR A O 1
ATOM 747 N N . GLY A 1 97 ? 11.466 11.568 -2.041 1.00 76.56 97 GLY A N 1
ATOM 748 C CA . GLY A 1 97 ? 11.543 11.954 -3.449 1.00 76.56 97 GLY A CA 1
ATOM 749 C C . GLY A 1 97 ? 10.173 12.113 -4.100 1.00 76.56 97 GLY A C 1
ATOM 750 O O . GLY A 1 97 ? 9.247 11.376 -3.777 1.00 76.56 97 GLY A O 1
ATOM 751 N N . ASN A 1 98 ? 10.069 13.040 -5.052 1.00 83.38 98 ASN A N 1
ATOM 752 C CA . ASN A 1 98 ? 8.958 13.093 -5.996 1.00 83.38 98 ASN A CA 1
ATOM 753 C C . ASN A 1 98 ? 9.304 12.170 -7.162 1.00 83.38 98 ASN A C 1
ATOM 755 O O . ASN A 1 98 ? 10.207 12.481 -7.944 1.00 83.38 98 ASN A O 1
ATOM 759 N N . VAL A 1 99 ? 8.619 11.033 -7.267 1.00 87.56 99 VAL A N 1
ATOM 760 C CA . VAL A 1 99 ? 8.939 10.008 -8.265 1.00 87.56 99 VAL A CA 1
ATOM 761 C C . VAL A 1 99 ? 7.848 9.910 -9.322 1.00 87.56 99 VAL A C 1
ATOM 763 O O . VAL A 1 99 ? 6.666 9.788 -9.003 1.00 87.56 99 VAL A O 1
ATOM 766 N N . CYS A 1 100 ? 8.271 9.938 -10.584 1.00 92.44 100 CYS A N 1
ATOM 767 C CA . CYS A 1 100 ? 7.432 9.745 -11.755 1.00 92.44 100 CYS A CA 1
ATOM 768 C C . CYS A 1 100 ? 7.990 8.595 -12.602 1.00 92.44 100 CYS A C 1
ATOM 770 O O . CYS A 1 100 ? 9.102 8.679 -13.128 1.00 92.44 100 CYS A O 1
ATOM 772 N N . ILE A 1 101 ? 7.220 7.516 -12.713 1.00 95.88 101 ILE A N 1
ATOM 773 C CA . ILE A 1 101 ? 7.534 6.307 -13.476 1.00 95.88 101 ILE A CA 1
ATOM 774 C C . ILE A 1 101 ? 6.500 6.232 -14.596 1.00 95.88 101 ILE A C 1
ATOM 776 O O . ILE A 1 101 ? 5.365 5.860 -14.340 1.00 95.88 101 ILE A O 1
ATOM 780 N N . GLN A 1 102 ? 6.813 6.613 -15.829 1.00 97.25 102 GLN A N 1
ATOM 781 C CA . GLN A 1 102 ? 5.805 6.623 -16.901 1.00 97.25 102 GLN A CA 1
ATOM 782 C C . GLN A 1 102 ? 6.360 6.107 -18.219 1.00 97.25 102 GLN A C 1
ATOM 784 O O . GLN A 1 102 ? 7.537 6.282 -18.517 1.00 97.25 102 GLN A O 1
ATOM 789 N N . ASN A 1 103 ? 5.502 5.512 -19.046 1.00 97.62 103 ASN A N 1
ATOM 790 C CA . ASN A 1 103 ? 5.870 5.016 -20.374 1.00 97.62 103 ASN A CA 1
ATOM 791 C C . ASN A 1 103 ? 7.020 3.990 -20.355 1.00 97.62 103 ASN A C 1
ATOM 793 O O . ASN A 1 103 ? 7.793 3.918 -21.304 1.00 97.62 103 ASN A O 1
ATOM 797 N N . ASN A 1 104 ? 7.176 3.219 -19.277 1.00 98.25 104 ASN A N 1
ATOM 798 C CA . ASN A 1 104 ? 8.158 2.138 -19.189 1.00 98.25 104 ASN A CA 1
ATOM 799 C C . ASN A 1 104 ? 7.498 0.784 -19.461 1.00 98.25 104 ASN A C 1
ATOM 801 O O . ASN A 1 104 ? 6.302 0.604 -19.227 1.00 98.25 104 ASN A O 1
ATOM 805 N N . THR A 1 105 ? 8.297 -0.192 -19.881 1.00 98.19 105 THR A N 1
ATOM 806 C CA . THR A 1 105 ? 7.926 -1.612 -19.873 1.00 98.19 105 THR A CA 1
ATOM 807 C C . THR A 1 105 ? 8.566 -2.276 -18.661 1.00 98.19 105 THR A C 1
ATOM 809 O O . THR A 1 105 ? 9.789 -2.308 -18.561 1.00 98.19 105 THR A O 1
ATOM 812 N N . LEU A 1 106 ? 7.751 -2.791 -17.738 1.00 97.88 106 LEU A N 1
ATOM 813 C CA . LEU A 1 106 ? 8.175 -3.453 -16.502 1.00 97.88 106 LEU A CA 1
ATOM 814 C C . LEU A 1 106 ? 7.690 -4.908 -16.520 1.00 97.88 106 LEU A C 1
ATOM 816 O O . LEU A 1 106 ? 6.519 -5.197 -16.248 1.00 97.88 106 LEU A O 1
ATOM 820 N N . GLN A 1 107 ? 8.579 -5.830 -16.900 1.00 96.25 107 GLN A N 1
ATOM 821 C CA . GLN A 1 107 ? 8.226 -7.241 -17.038 1.00 96.25 107 GLN A CA 1
ATOM 822 C C . GLN A 1 107 ? 9.311 -8.209 -16.576 1.00 96.25 107 GLN A C 1
ATOM 824 O O . GLN A 1 107 ? 10.040 -8.775 -17.382 1.00 96.25 107 GLN A O 1
ATOM 829 N N . ASN A 1 108 ? 9.371 -8.461 -15.274 1.00 95.94 108 ASN A N 1
ATOM 830 C CA . ASN A 1 108 ? 10.408 -9.252 -14.625 1.00 95.94 108 ASN A CA 1
ATOM 831 C C . ASN A 1 108 ? 9.791 -10.408 -13.819 1.00 95.94 108 ASN A C 1
ATOM 833 O O . ASN A 1 108 ? 9.757 -10.360 -12.591 1.00 95.94 108 ASN A O 1
ATOM 837 N N . PRO A 1 109 ? 9.306 -11.477 -14.485 1.00 92.25 109 PRO A N 1
ATOM 838 C CA . PRO A 1 109 ? 8.673 -12.612 -13.803 1.00 92.25 109 PRO A CA 1
ATOM 839 C C . PRO A 1 109 ? 9.620 -13.381 -12.868 1.00 92.25 109 PRO A C 1
ATOM 841 O O . PRO A 1 109 ? 9.153 -14.170 -12.053 1.00 92.25 109 PRO A O 1
ATOM 844 N N . GLY A 1 110 ? 10.937 -13.173 -12.984 1.00 91.50 110 GLY A N 1
ATOM 845 C CA . GLY A 1 110 ? 11.936 -13.728 -12.071 1.00 91.50 110 GLY A CA 1
ATOM 846 C C . GLY A 1 110 ? 12.228 -12.866 -10.839 1.00 91.50 110 GLY A C 1
ATOM 847 O O . GLY A 1 110 ? 13.169 -13.188 -10.118 1.00 91.50 110 GLY A O 1
ATOM 848 N N . LEU A 1 111 ? 11.482 -11.778 -10.614 1.00 92.44 111 LEU A N 1
ATOM 849 C CA . LEU A 1 111 ? 11.546 -10.931 -9.417 1.00 92.44 111 LEU A CA 1
ATOM 850 C C . LEU A 1 111 ? 10.208 -10.984 -8.663 1.00 92.44 111 LEU A C 1
ATOM 852 O O . LEU A 1 111 ? 9.159 -11.245 -9.249 1.00 92.44 111 LEU A O 1
ATOM 856 N N . GLU A 1 112 ? 10.222 -10.706 -7.359 1.00 91.88 112 GLU A N 1
ATOM 857 C CA . GLU A 1 112 ? 9.003 -10.741 -6.534 1.00 91.88 112 GLU A CA 1
ATOM 858 C C . GLU A 1 112 ? 8.056 -9.557 -6.786 1.00 91.88 112 GLU A C 1
ATOM 860 O O . GLU A 1 112 ? 6.848 -9.675 -6.564 1.00 91.88 112 GLU A O 1
ATOM 865 N N . THR A 1 113 ? 8.586 -8.413 -7.224 1.00 93.62 113 THR A N 1
ATOM 866 C CA . THR A 1 113 ? 7.801 -7.222 -7.573 1.00 93.62 113 THR A CA 1
ATOM 867 C C . THR A 1 113 ? 8.492 -6.403 -8.663 1.00 93.62 113 THR A C 1
ATOM 869 O O . THR A 1 113 ? 9.705 -6.479 -8.851 1.00 93.62 113 THR A O 1
ATOM 872 N N . GLU A 1 114 ? 7.737 -5.569 -9.367 1.00 96.75 114 GLU A N 1
ATOM 873 C CA . GLU A 1 114 ? 8.303 -4.594 -10.300 1.00 96.75 114 GLU A CA 1
ATOM 874 C C . GLU A 1 114 ? 8.707 -3.331 -9.550 1.00 96.75 114 GLU A C 1
ATOM 876 O O . GLU A 1 114 ? 9.851 -2.901 -9.630 1.00 96.75 114 GLU A O 1
ATOM 881 N N . VAL A 1 115 ? 7.791 -2.760 -8.767 1.00 96.25 115 VAL A N 1
ATOM 882 C CA . VAL A 1 115 ? 8.039 -1.527 -8.014 1.00 96.25 115 VAL A CA 1
ATOM 883 C C . VAL A 1 115 ? 7.868 -1.794 -6.530 1.00 96.25 115 VAL A C 1
ATOM 885 O O . VAL A 1 115 ? 6.835 -2.302 -6.097 1.00 96.25 115 VAL A O 1
ATOM 888 N N . TYR A 1 116 ? 8.881 -1.442 -5.746 1.00 94.38 116 TYR A N 1
ATOM 889 C CA . TYR A 1 116 ? 8.845 -1.438 -4.292 1.00 94.38 116 TYR A CA 1
ATOM 890 C C . TYR A 1 116 ? 9.072 -0.015 -3.787 1.00 94.38 116 TYR A C 1
ATOM 892 O O . TYR A 1 116 ? 10.184 0.513 -3.876 1.00 94.38 116 TYR A O 1
ATOM 900 N N . VAL A 1 117 ? 8.018 0.600 -3.249 1.00 91.06 117 VAL A N 1
ATOM 901 C CA . VAL A 1 117 ? 8.098 1.944 -2.678 1.00 91.06 117 VAL A CA 1
ATOM 902 C C . VAL A 1 117 ? 8.252 1.872 -1.169 1.00 91.06 117 VAL A C 1
ATOM 904 O O . VAL A 1 117 ? 7.457 1.266 -0.467 1.00 91.06 117 VAL A O 1
ATOM 907 N N . LYS A 1 118 ? 9.298 2.521 -0.679 1.00 86.94 118 LYS A N 1
ATOM 908 C CA . LYS A 1 118 ? 9.660 2.706 0.729 1.00 86.94 118 LYS A CA 1
ATOM 909 C C . LYS A 1 118 ? 9.818 4.184 1.071 1.00 86.94 118 LYS A C 1
ATOM 911 O O . LYS A 1 118 ? 10.315 4.524 2.144 1.00 86.94 118 LYS A O 1
ATOM 916 N N . THR A 1 119 ? 9.453 5.071 0.146 1.00 79.31 119 THR A N 1
ATOM 917 C CA . THR A 1 119 ? 9.566 6.503 0.374 1.00 79.31 119 THR A CA 1
ATOM 918 C C . THR A 1 119 ? 8.706 6.894 1.567 1.00 79.31 119 THR A C 1
ATOM 920 O O . THR A 1 119 ? 7.568 6.445 1.696 1.00 79.31 119 THR A O 1
ATOM 923 N N . ARG A 1 120 ? 9.247 7.728 2.448 1.00 71.88 120 ARG A N 1
ATOM 924 C CA . ARG A 1 120 ? 8.551 8.190 3.642 1.00 71.88 120 ARG A CA 1
ATOM 925 C C . ARG A 1 120 ? 7.383 9.072 3.229 1.00 71.88 120 ARG A C 1
ATOM 927 O O . ARG A 1 120 ? 7.587 10.160 2.694 1.00 71.88 120 ARG A O 1
ATOM 934 N N . ALA A 1 121 ? 6.180 8.591 3.509 1.00 66.19 121 ALA A N 1
ATOM 935 C CA . ALA A 1 121 ? 4.961 9.360 3.372 1.00 66.19 121 ALA A CA 1
ATOM 936 C C . ALA A 1 121 ? 4.868 10.366 4.531 1.00 66.19 121 ALA A C 1
ATOM 938 O O . ALA A 1 121 ? 4.974 10.011 5.705 1.00 66.19 121 ALA A O 1
ATOM 939 N N . SER A 1 122 ? 4.708 11.639 4.191 1.00 63.62 122 SER A N 1
ATOM 940 C CA . SER A 1 122 ? 4.356 12.712 5.122 1.00 63.62 122 SER A CA 1
ATOM 941 C C . SER A 1 122 ? 2.861 12.710 5.449 1.00 63.62 122 SER A C 1
ATOM 943 O O . SER A 1 122 ? 2.461 13.173 6.518 1.00 63.62 122 SER A O 1
ATOM 945 N N . LYS A 1 123 ? 2.047 12.160 4.539 1.00 68.44 123 LYS A N 1
ATOM 946 C CA . LYS A 1 123 ? 0.604 11.954 4.678 1.00 68.44 123 LYS A CA 1
ATOM 947 C C . LYS A 1 123 ? 0.193 10.618 4.069 1.00 68.44 123 LYS A C 1
ATOM 949 O O . LYS A 1 123 ? 0.787 10.170 3.096 1.00 68.44 123 LYS A O 1
ATOM 954 N N . TRP A 1 124 ? -0.893 10.035 4.567 1.00 70.75 124 TRP A N 1
ATOM 955 C CA . TRP A 1 124 ? -1.487 8.803 4.020 1.00 70.75 124 TRP A CA 1
ATOM 956 C C . TRP A 1 124 ? -2.006 8.953 2.582 1.00 70.75 124 TRP A C 1
ATOM 958 O O . TRP A 1 124 ? -2.253 7.962 1.908 1.00 70.75 124 TRP A O 1
ATOM 968 N N . THR A 1 125 ? -2.152 10.192 2.107 1.00 72.00 125 THR A N 1
ATOM 969 C CA . THR A 1 125 ? -2.522 10.542 0.730 1.00 72.00 125 THR A CA 1
ATOM 970 C C . THR A 1 125 ? -1.324 10.681 -0.208 1.00 72.00 125 THR A C 1
ATOM 972 O O . THR A 1 125 ? -1.507 11.022 -1.377 1.00 72.00 125 THR A O 1
ATOM 975 N N . ASP A 1 126 ? -0.093 10.529 0.286 1.00 80.50 126 ASP A N 1
ATOM 976 C CA . ASP A 1 126 ? 1.089 10.661 -0.559 1.00 80.50 126 ASP A CA 1
ATOM 977 C C . ASP A 1 126 ? 1.120 9.518 -1.577 1.00 80.50 126 ASP A C 1
ATOM 979 O O . ASP A 1 126 ? 0.849 8.357 -1.262 1.00 80.50 126 ASP A O 1
ATOM 983 N N . THR A 1 127 ? 1.446 9.855 -2.825 1.00 88.62 127 THR A N 1
ATOM 984 C CA . THR A 1 127 ? 1.413 8.904 -3.940 1.00 88.62 127 THR A CA 1
ATOM 985 C C . THR A 1 127 ? 2.683 8.971 -4.775 1.00 88.62 127 THR A C 1
ATOM 987 O O . THR A 1 127 ? 3.320 10.016 -4.896 1.00 88.62 127 THR A O 1
ATOM 990 N N . THR A 1 128 ? 3.037 7.839 -5.374 1.00 91.12 128 THR A N 1
ATOM 991 C CA . THR A 1 128 ? 4.050 7.704 -6.419 1.00 91.12 128 THR A CA 1
ATOM 992 C C . THR A 1 128 ? 3.353 7.538 -7.760 1.00 91.12 128 THR A C 1
ATOM 994 O O . THR A 1 128 ? 2.503 6.665 -7.936 1.00 91.12 128 THR A O 1
ATOM 997 N N . GLU A 1 129 ? 3.714 8.378 -8.722 1.00 93.62 129 GLU A N 1
ATOM 998 C CA . GLU A 1 129 ? 3.125 8.371 -10.055 1.00 93.62 129 GLU A CA 1
ATOM 999 C C . GLU A 1 129 ? 3.701 7.214 -10.884 1.00 93.62 129 GLU A C 1
ATOM 1001 O O . GLU A 1 129 ? 4.909 7.169 -11.118 1.00 93.62 129 GLU A O 1
ATOM 1006 N N . ALA A 1 130 ? 2.844 6.287 -11.325 1.00 96.75 130 ALA A N 1
ATOM 1007 C CA . ALA A 1 130 ? 3.236 5.108 -12.097 1.00 96.75 130 ALA A CA 1
ATOM 1008 C C . ALA A 1 130 ? 2.271 4.766 -13.253 1.00 96.75 130 ALA A C 1
ATOM 1010 O O . ALA A 1 130 ? 2.172 3.604 -13.671 1.00 96.75 130 ALA A O 1
ATOM 1011 N N . ARG A 1 131 ? 1.529 5.755 -13.766 1.00 96.94 131 ARG A N 1
ATOM 1012 C CA . ARG A 1 131 ? 0.579 5.568 -14.871 1.00 96.94 131 ARG A CA 1
ATOM 1013 C C . ARG A 1 131 ? 1.300 5.392 -16.206 1.00 96.94 131 ARG A C 1
ATOM 1015 O O . ARG A 1 131 ? 2.473 5.721 -16.359 1.00 96.94 131 ARG A O 1
ATOM 1022 N N . TYR A 1 132 ? 0.573 4.887 -17.194 1.00 97.81 132 TYR A N 1
ATOM 1023 C CA . TYR A 1 132 ? 1.021 4.732 -18.582 1.00 97.81 132 TYR A CA 1
ATOM 1024 C C . TYR A 1 132 ? 2.198 3.762 -18.776 1.00 97.81 132 TYR A C 1
ATOM 1026 O O . TYR A 1 132 ? 2.823 3.753 -19.831 1.00 97.81 132 TYR A O 1
ATOM 1034 N N . ASN A 1 133 ? 2.517 2.931 -17.781 1.00 98.25 133 ASN A N 1
ATOM 1035 C CA . ASN A 1 133 ? 3.490 1.851 -17.945 1.00 98.25 133 ASN A CA 1
ATOM 1036 C C . ASN A 1 133 ? 2.827 0.593 -18.519 1.00 98.25 133 ASN A C 1
ATOM 1038 O O . ASN A 1 133 ? 1.632 0.362 -18.328 1.00 98.25 133 ASN A O 1
ATOM 1042 N N . THR A 1 134 ? 3.629 -0.249 -19.165 1.00 97.88 134 THR A N 1
ATOM 1043 C CA . THR A 1 134 ? 3.259 -1.618 -19.528 1.00 97.88 134 THR A CA 1
ATOM 1044 C C . THR A 1 134 ? 3.766 -2.554 -18.450 1.00 97.88 134 THR A C 1
ATOM 1046 O O . THR A 1 134 ? 4.971 -2.700 -18.262 1.00 97.88 134 THR A O 1
ATOM 1049 N N . TRP A 1 135 ? 2.849 -3.216 -17.753 1.00 96.25 135 TRP A N 1
ATOM 1050 C CA . TRP A 1 135 ? 3.202 -4.158 -16.690 1.00 96.25 135 TRP A CA 1
ATOM 1051 C C . TRP A 1 135 ? 3.194 -5.602 -17.180 1.00 96.25 135 TRP A C 1
ATOM 1053 O O . TRP A 1 135 ? 3.529 -6.490 -16.421 1.00 96.25 135 TRP A O 1
ATOM 1063 N N . GLY A 1 136 ? 2.756 -5.897 -18.409 1.00 94.12 136 GLY A N 1
ATOM 1064 C CA . GLY A 1 136 ? 2.532 -7.278 -18.859 1.00 94.12 136 GLY A CA 1
ATOM 1065 C C . GLY A 1 136 ? 1.316 -7.946 -18.191 1.00 94.12 136 GLY A C 1
ATOM 1066 O O . GLY A 1 136 ? 1.291 -9.169 -18.027 1.00 94.12 136 GLY A O 1
ATOM 1067 N N . CYS A 1 137 ? 0.321 -7.149 -17.799 1.00 95.19 137 CYS A N 1
ATOM 1068 C CA . CYS A 1 137 ? -0.933 -7.548 -17.154 1.00 95.19 137 CYS A CA 1
ATOM 1069 C C . CYS A 1 137 ? -2.142 -7.127 -18.001 1.00 95.19 137 CYS A C 1
ATOM 1071 O O . CYS A 1 137 ? -2.028 -6.205 -18.795 1.00 95.19 137 CYS A O 1
ATOM 1073 N N . GLU A 1 138 ? -3.298 -7.766 -17.810 1.00 94.19 138 GLU A N 1
ATOM 1074 C CA . GLU A 1 138 ? -4.557 -7.391 -18.493 1.00 94.19 138 GLU A CA 1
ATOM 1075 C C . GLU A 1 138 ? -5.518 -6.604 -17.587 1.00 94.19 138 GLU A C 1
ATOM 1077 O O . GLU A 1 138 ? -6.454 -5.975 -18.062 1.00 94.19 138 GLU A O 1
ATOM 1082 N N . ASN A 1 139 ? -5.318 -6.640 -16.267 1.00 93.38 139 ASN A N 1
ATOM 1083 C CA . ASN A 1 139 ? -6.210 -6.005 -15.298 1.00 93.38 139 ASN A CA 1
ATOM 1084 C C . ASN A 1 139 ? -5.447 -5.462 -14.084 1.00 93.38 139 ASN A C 1
ATOM 1086 O O . ASN A 1 139 ? -4.301 -5.840 -13.822 1.00 93.38 139 ASN A O 1
ATOM 1090 N N . THR A 1 140 ? -6.107 -4.575 -13.342 1.00 92.56 140 THR A N 1
ATOM 1091 C CA . THR A 1 140 ? -5.539 -3.870 -12.185 1.00 92.56 140 THR A CA 1
ATOM 1092 C C . THR A 1 140 ? -5.104 -4.823 -11.075 1.00 92.56 140 THR A C 1
ATOM 1094 O O . THR A 1 140 ? -4.037 -4.620 -10.506 1.00 92.56 140 THR A O 1
ATOM 1097 N N . HIS A 1 141 ? -5.838 -5.917 -10.833 1.00 90.56 141 HIS A N 1
ATOM 1098 C CA . HIS A 1 141 ? -5.453 -6.952 -9.860 1.00 90.56 141 HIS A CA 1
ATOM 1099 C C . HIS A 1 141 ? -4.061 -7.528 -10.129 1.00 90.56 141 HIS A C 1
ATOM 1101 O O . HIS A 1 141 ? -3.221 -7.638 -9.235 1.00 90.56 141 HIS A O 1
ATOM 1107 N N . CYS A 1 142 ? -3.785 -7.877 -11.388 1.00 92.69 142 CYS A N 1
ATOM 1108 C CA . CYS A 1 142 ? -2.474 -8.369 -11.799 1.00 92.69 142 CYS A CA 1
ATOM 1109 C C . CYS A 1 142 ? -1.380 -7.317 -11.571 1.00 92.69 142 CYS A C 1
ATOM 1111 O O . CYS A 1 142 ? -0.301 -7.665 -11.094 1.00 92.69 142 CYS A O 1
ATOM 1113 N N . VAL A 1 143 ? -1.655 -6.041 -11.868 1.00 94.69 143 VAL A N 1
ATOM 1114 C CA . VAL A 1 143 ? -0.692 -4.946 -11.669 1.00 94.69 143 VAL A CA 1
ATOM 1115 C C . VAL A 1 143 ? -0.429 -4.690 -10.184 1.00 94.69 143 VAL A C 1
ATOM 1117 O O . VAL A 1 143 ? 0.728 -4.568 -9.794 1.00 94.69 143 VAL A O 1
ATOM 1120 N N . ARG A 1 144 ? -1.463 -4.696 -9.335 1.00 90.25 144 ARG A N 1
ATOM 1121 C CA . ARG A 1 144 ? -1.336 -4.555 -7.872 1.00 90.25 144 ARG A CA 1
ATOM 1122 C C . ARG A 1 144 ? -0.484 -5.669 -7.264 1.00 90.25 144 ARG A C 1
ATOM 1124 O O . ARG A 1 144 ? 0.345 -5.428 -6.393 1.00 90.25 144 ARG A O 1
ATOM 1131 N N . LYS A 1 145 ? -0.579 -6.894 -7.792 1.00 90.00 145 LYS A N 1
ATOM 1132 C CA . LYS A 1 145 ? 0.337 -7.990 -7.429 1.00 90.00 145 LYS A CA 1
ATOM 1133 C C . LYS A 1 145 ? 1.779 -7.765 -7.891 1.00 90.00 145 LYS A C 1
ATOM 1135 O O . LYS A 1 145 ? 2.627 -8.588 -7.579 1.00 90.00 145 LYS A O 1
ATOM 1140 N N . ARG A 1 146 ? 2.099 -6.704 -8.612 1.00 93.50 146 ARG A N 1
ATOM 1141 C CA . ARG A 1 146 ? 3.451 -6.411 -9.106 1.00 93.50 146 ARG A CA 1
ATOM 1142 C C . ARG A 1 146 ? 4.005 -5.112 -8.540 1.00 93.50 146 ARG A C 1
ATOM 1144 O O . ARG A 1 146 ? 5.074 -4.668 -8.950 1.00 93.50 146 ARG A O 1
ATOM 1151 N N . THR A 1 147 ? 3.294 -4.535 -7.581 1.00 94.19 147 THR A N 1
ATOM 1152 C CA . THR A 1 147 ? 3.729 -3.407 -6.772 1.00 94.19 147 THR A CA 1
ATOM 1153 C C . THR A 1 147 ? 3.795 -3.826 -5.304 1.00 94.19 147 THR A C 1
ATOM 1155 O O . THR A 1 147 ? 3.113 -4.761 -4.874 1.00 94.19 147 THR A O 1
ATOM 1158 N N . TYR A 1 148 ? 4.646 -3.147 -4.539 1.00 92.56 148 TYR A N 1
ATOM 1159 C CA . TYR A 1 148 ? 4.634 -3.175 -3.083 1.00 92.56 148 TYR A CA 1
ATOM 1160 C C . TYR A 1 148 ? 4.523 -1.741 -2.565 1.00 92.56 148 TYR A C 1
ATOM 1162 O O . TYR A 1 148 ? 5.481 -0.969 -2.680 1.00 92.56 148 TYR A O 1
ATOM 1170 N N . ASP A 1 149 ? 3.335 -1.391 -2.075 1.00 91.19 149 ASP A N 1
ATOM 1171 C CA . ASP A 1 149 ? 2.912 -0.023 -1.760 1.00 91.19 149 ASP A CA 1
ATOM 1172 C C . ASP A 1 149 ? 1.903 0.011 -0.587 1.00 91.19 149 ASP A C 1
ATOM 1174 O O . ASP A 1 149 ? 1.815 -0.942 0.195 1.00 91.19 149 ASP A O 1
ATOM 1178 N N . ALA A 1 150 ? 1.136 1.100 -0.469 1.00 89.06 150 ALA A N 1
ATOM 1179 C CA . ALA A 1 150 ? 0.070 1.295 0.520 1.00 89.06 150 ALA A CA 1
ATOM 1180 C C . ALA A 1 150 ? -1.005 0.184 0.595 1.00 89.06 150 ALA A C 1
ATOM 1182 O O . ALA A 1 150 ? -1.720 0.087 1.595 1.00 89.06 150 ALA A O 1
ATOM 1183 N N . HIS A 1 151 ? -1.159 -0.647 -0.442 1.00 86.88 151 HIS A N 1
ATOM 1184 C CA . HIS A 1 151 ? -2.082 -1.789 -0.425 1.00 86.88 151 HIS A CA 1
ATOM 1185 C C . HIS A 1 151 ? -1.494 -2.990 0.328 1.00 86.88 151 HIS A C 1
ATOM 1187 O O . HIS A 1 151 ? -2.227 -3.868 0.778 1.00 86.88 151 HIS A O 1
ATOM 1193 N N . ASN A 1 152 ? -0.166 -3.048 0.470 1.00 87.00 152 ASN A N 1
ATOM 1194 C CA . ASN A 1 152 ? 0.540 -4.134 1.150 1.00 87.00 152 ASN A CA 1
ATOM 1195 C C . ASN A 1 152 ? 0.916 -3.780 2.590 1.00 87.00 152 ASN A C 1
ATOM 1197 O O . ASN A 1 152 ? 0.864 -4.648 3.465 1.00 87.00 152 ASN A O 1
ATOM 1201 N N . ASP A 1 153 ? 1.306 -2.525 2.809 1.00 85.62 153 ASP A N 1
ATOM 1202 C CA . ASP A 1 153 ? 1.616 -1.951 4.114 1.00 85.62 153 ASP A CA 1
ATOM 1203 C C . ASP A 1 153 ? 1.012 -0.545 4.178 1.00 85.62 153 ASP A C 1
ATOM 1205 O O . ASP A 1 153 ? 1.444 0.347 3.447 1.00 85.62 153 ASP A O 1
ATOM 1209 N N . MET A 1 154 ? 0.045 -0.337 5.077 1.00 84.50 154 MET A N 1
ATOM 1210 C CA . MET A 1 154 ? -0.709 0.922 5.169 1.00 84.50 154 MET A CA 1
ATOM 1211 C C . MET A 1 154 ? 0.169 2.169 5.387 1.00 84.50 154 MET A C 1
ATOM 1213 O O . MET A 1 154 ? -0.307 3.276 5.179 1.00 84.50 154 MET A O 1
ATOM 1217 N N . TYR A 1 155 ? 1.421 2.014 5.836 1.00 82.69 155 TYR A N 1
ATOM 1218 C CA . TYR A 1 155 ? 2.353 3.113 6.135 1.00 82.69 155 TYR A CA 1
ATOM 1219 C C . TYR A 1 155 ? 3.236 3.513 4.947 1.00 82.69 155 TYR A C 1
ATOM 1221 O O . TYR A 1 155 ? 4.094 4.390 5.080 1.00 82.69 155 TYR A O 1
ATOM 1229 N N . LEU A 1 156 ? 3.071 2.850 3.806 1.00 86.62 156 LEU A N 1
ATOM 1230 C CA . LEU A 1 156 ? 3.717 3.210 2.552 1.00 86.62 156 LEU A CA 1
ATOM 1231 C C . LEU A 1 156 ? 2.792 4.111 1.722 1.00 86.62 156 LEU A C 1
ATOM 1233 O O . LEU A 1 156 ? 1.579 4.072 1.909 1.00 86.62 156 LEU A O 1
ATOM 1237 N N . PRO A 1 157 ? 3.333 4.926 0.802 1.00 87.94 157 PRO A N 1
ATOM 1238 C CA . PRO A 1 157 ? 2.521 5.692 -0.139 1.00 87.94 157 PRO A CA 1
ATOM 1239 C C . PRO A 1 157 ? 1.942 4.795 -1.239 1.00 87.94 157 PRO A C 1
ATOM 1241 O O . PRO A 1 157 ? 2.475 3.723 -1.538 1.00 87.94 157 PRO A O 1
ATOM 1244 N N . GLU A 1 158 ? 0.852 5.238 -1.866 1.00 90.44 158 GLU A N 1
ATOM 1245 C CA . GLU A 1 158 ? 0.222 4.507 -2.971 1.00 90.44 158 GLU A CA 1
ATOM 1246 C C . GLU A 1 158 ? 1.055 4.617 -4.251 1.00 90.44 158 GLU A C 1
ATOM 1248 O O . GLU A 1 158 ? 1.468 5.709 -4.637 1.00 90.44 158 GLU A O 1
ATOM 1253 N N . VAL A 1 159 ? 1.217 3.516 -4.985 1.00 93.25 159 VAL A N 1
ATOM 1254 C CA . VAL A 1 159 ? 1.658 3.561 -6.379 1.00 93.25 159 VAL A CA 1
ATOM 1255 C C . VAL A 1 159 ? 0.431 3.707 -7.277 1.00 93.25 159 VAL A C 1
ATOM 1257 O O . VAL A 1 159 ? -0.396 2.802 -7.400 1.00 93.25 159 VAL A O 1
ATOM 1260 N N . ARG A 1 160 ? 0.296 4.861 -7.936 1.00 94.06 160 ARG A N 1
ATOM 1261 C CA . ARG A 1 160 ? -0.822 5.138 -8.845 1.00 94.06 160 ARG A CA 1
ATOM 1262 C C . ARG A 1 160 ? -0.565 4.498 -10.197 1.00 94.06 160 ARG A C 1
ATOM 1264 O O . ARG A 1 160 ? 0.168 5.047 -11.014 1.00 94.06 160 ARG A O 1
ATOM 1271 N N . VAL A 1 161 ? -1.199 3.356 -10.434 1.00 95.31 161 VAL A N 1
ATOM 1272 C CA . VAL A 1 161 ? -0.973 2.549 -11.643 1.00 95.31 161 VAL A CA 1
ATOM 1273 C C . VAL A 1 161 ? -1.958 2.822 -12.780 1.00 95.31 161 VAL A C 1
ATOM 1275 O O . VAL A 1 161 ? -1.659 2.483 -13.916 1.00 95.31 161 VAL A O 1
ATOM 1278 N N . LEU A 1 162 ? -3.121 3.428 -12.513 1.00 95.38 162 LEU A N 1
ATOM 1279 C CA . LEU A 1 162 ? -4.176 3.615 -13.518 1.00 95.38 162 LEU A CA 1
ATOM 1280 C C . LEU A 1 162 ? -4.198 5.018 -14.151 1.00 95.38 162 LEU A C 1
ATOM 1282 O O . LEU A 1 162 ? -4.238 6.001 -13.409 1.00 95.38 162 LEU A O 1
ATOM 1286 N N . PRO A 1 163 ? -4.288 5.136 -15.490 1.00 97.38 163 PRO A N 1
ATOM 1287 C CA . PRO A 1 163 ? -4.398 4.022 -16.429 1.00 97.38 163 PRO A CA 1
ATOM 1288 C C . PRO A 1 163 ? -3.034 3.394 -16.754 1.00 97.38 163 PRO A C 1
ATOM 1290 O O . PRO A 1 163 ? -2.006 4.053 -16.608 1.00 97.38 163 PRO A O 1
ATOM 1293 N N . PHE A 1 164 ? -3.024 2.151 -17.234 1.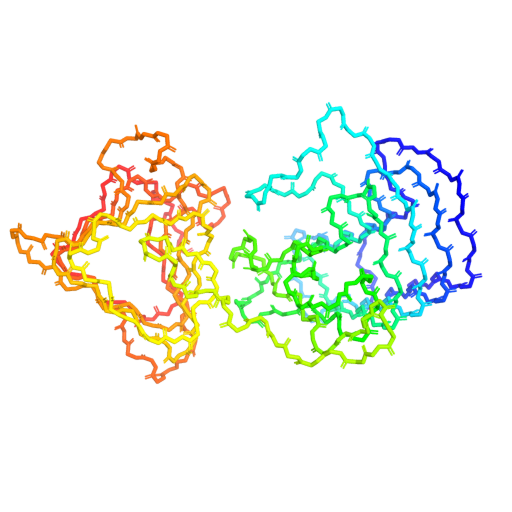00 97.81 164 PHE A N 1
ATOM 1294 C CA . PHE A 1 164 ? -1.817 1.450 -17.701 1.00 97.81 164 PHE A CA 1
ATOM 1295 C C . PHE A 1 164 ? -2.051 0.771 -19.056 1.00 97.81 164 PHE A C 1
ATOM 1297 O O . PHE A 1 164 ? -3.195 0.599 -19.472 1.00 97.81 164 PHE A O 1
ATOM 1304 N N . VAL A 1 165 ? -0.969 0.379 -19.732 1.00 98.00 165 VAL A N 1
ATOM 1305 C CA . VAL A 1 165 ? -1.021 -0.357 -21.004 1.00 98.00 165 VAL A CA 1
ATOM 1306 C C . VAL A 1 165 ? -1.064 -1.860 -20.716 1.00 98.00 165 VAL A C 1
ATOM 1308 O O . VAL A 1 165 ? -0.188 -2.399 -20.026 1.00 98.00 165 VAL A O 1
ATOM 1311 N N . SER A 1 166 ? -2.097 -2.541 -21.208 1.00 96.19 166 SER A N 1
ATOM 1312 C CA . SER A 1 166 ? -2.271 -3.982 -21.049 1.00 96.19 166 SER A CA 1
ATOM 1313 C C . SER A 1 166 ? -1.254 -4.777 -21.874 1.00 96.19 166 SER A C 1
ATOM 1315 O O . SER A 1 166 ? -0.586 -4.253 -22.766 1.00 96.19 166 SER A O 1
ATOM 1317 N N . ARG A 1 167 ? -1.155 -6.087 -21.628 1.00 93.38 167 ARG A N 1
ATOM 1318 C CA . ARG A 1 167 ? -0.354 -6.989 -22.478 1.00 93.38 167 ARG A CA 1
ATOM 1319 C C . ARG A 1 167 ? -0.911 -7.080 -23.909 1.00 93.38 167 ARG A C 1
ATOM 1321 O O . ARG A 1 167 ? -0.137 -7.280 -24.840 1.00 93.38 167 ARG A O 1
ATOM 1328 N N . SER A 1 168 ? -2.213 -6.874 -24.086 1.00 93.88 168 SER A N 1
ATOM 1329 C CA . SER A 1 168 ? -2.884 -6.720 -25.383 1.00 93.88 168 SER A CA 1
ATOM 1330 C C . SER A 1 168 ? -2.679 -5.341 -26.040 1.00 93.88 168 SER A C 1
ATOM 1332 O O . SER A 1 168 ? -3.195 -5.108 -27.130 1.00 93.88 168 SER A O 1
ATOM 1334 N N . ASN A 1 169 ? -1.872 -4.458 -25.433 1.00 94.44 169 ASN A N 1
ATOM 1335 C CA . ASN A 1 169 ? -1.571 -3.102 -25.903 1.00 94.44 169 ASN A CA 1
ATOM 1336 C C . ASN A 1 169 ? -2.798 -2.168 -25.941 1.00 94.44 169 ASN A C 1
ATOM 1338 O O . ASN A 1 169 ? -2.888 -1.260 -26.767 1.00 94.44 169 ASN A O 1
ATOM 1342 N N . GLU A 1 170 ? -3.737 -2.379 -25.020 1.00 96.31 170 GLU A N 1
ATOM 1343 C CA . GLU A 1 170 ? -4.902 -1.527 -24.793 1.00 96.31 170 GLU A CA 1
ATOM 1344 C C . GLU A 1 170 ? -4.730 -0.709 -23.508 1.00 96.31 170 GLU A C 1
ATOM 1346 O O . GLU A 1 170 ? -4.100 -1.143 -22.544 1.00 96.31 170 GLU A O 1
ATOM 1351 N N . MET A 1 171 ? -5.304 0.493 -23.464 1.00 97.25 171 MET A N 1
ATOM 1352 C CA . MET A 1 171 ? -5.297 1.305 -22.248 1.00 97.25 171 MET A CA 1
ATOM 1353 C C . MET A 1 171 ? -6.380 0.829 -21.276 1.00 97.25 171 MET A C 1
ATOM 1355 O O . MET A 1 171 ? -7.570 0.880 -21.582 1.00 97.25 171 MET A O 1
ATOM 1359 N N . VAL A 1 172 ? -5.973 0.424 -20.073 1.00 96.88 172 VAL A N 1
ATOM 1360 C CA . VAL A 1 172 ? -6.871 0.004 -18.991 1.00 96.88 172 VAL A CA 1
ATOM 1361 C C . VAL A 1 172 ? -7.084 1.163 -18.026 1.00 96.88 172 VAL A C 1
ATOM 1363 O O . VAL A 1 172 ? -6.125 1.703 -17.478 1.00 96.88 172 VAL A O 1
ATOM 1366 N N . TYR A 1 173 ? -8.346 1.525 -17.787 1.00 95.62 173 TYR A N 1
ATOM 1367 C CA . TYR A 1 173 ? -8.734 2.665 -16.939 1.00 95.62 173 TYR A CA 1
ATOM 1368 C C . TYR A 1 173 ? -9.410 2.266 -15.629 1.00 95.62 173 TYR A C 1
ATOM 1370 O O . TYR A 1 173 ? -9.536 3.086 -14.722 1.00 95.62 173 TYR A O 1
ATOM 1378 N N . THR A 1 174 ? -9.885 1.029 -15.531 1.00 89.81 174 THR A N 1
ATOM 1379 C CA . THR A 1 174 ? -10.805 0.625 -14.470 1.00 89.81 174 THR A CA 1
ATOM 1380 C C . THR A 1 174 ? -10.067 -0.002 -13.287 1.00 89.81 174 THR A C 1
ATOM 1382 O O . THR A 1 174 ? -9.270 -0.923 -13.495 1.00 89.81 174 THR A O 1
ATOM 1385 N N . PRO A 1 175 ? -10.340 0.432 -12.044 1.00 85.19 175 PRO A N 1
ATOM 1386 C CA . PRO A 1 175 ? -9.858 -0.259 -10.850 1.00 85.19 175 PRO A CA 1
ATOM 1387 C C . PRO A 1 175 ? -10.481 -1.651 -10.718 1.00 85.19 175 PRO A C 1
ATOM 1389 O O . PRO A 1 175 ? -11.466 -1.972 -11.386 1.00 85.19 175 PRO A O 1
ATOM 1392 N N . ASP A 1 176 ? -9.899 -2.481 -9.852 1.00 78.94 176 ASP A N 1
ATOM 1393 C CA . ASP A 1 176 ? -10.557 -3.717 -9.436 1.00 78.94 176 ASP A CA 1
ATOM 1394 C C . ASP A 1 176 ? -11.726 -3.364 -8.505 1.00 78.94 176 ASP A C 1
ATOM 1396 O O . ASP A 1 176 ? -11.542 -2.823 -7.419 1.00 78.94 176 ASP A O 1
ATOM 1400 N N . VAL A 1 177 ? -12.949 -3.649 -8.948 1.00 68.25 177 VAL A N 1
ATOM 1401 C CA . VAL A 1 177 ? -14.182 -3.314 -8.217 1.00 68.25 177 VAL A CA 1
ATOM 1402 C C . VAL A 1 177 ? -14.403 -4.166 -6.964 1.00 68.25 177 VAL A C 1
ATOM 1404 O O . VAL A 1 177 ? -15.310 -3.874 -6.187 1.00 68.25 177 VAL A O 1
ATOM 1407 N N . THR A 1 178 ? -13.614 -5.225 -6.771 1.00 68.19 178 THR A N 1
ATOM 1408 C CA . THR A 1 178 ? -13.726 -6.126 -5.613 1.00 68.19 178 THR A CA 1
ATOM 1409 C C . THR A 1 178 ? -12.765 -5.781 -4.477 1.00 68.19 178 THR A C 1
ATOM 1411 O O . THR A 1 178 ? -12.841 -6.384 -3.406 1.00 68.19 178 THR A O 1
ATOM 1414 N N . GLU A 1 179 ? -11.881 -4.806 -4.688 1.00 71.25 179 GLU A N 1
ATOM 1415 C CA . GLU A 1 179 ? -10.866 -4.410 -3.720 1.00 71.25 179 GLU A CA 1
ATOM 1416 C C . GLU A 1 179 ? -11.503 -3.848 -2.437 1.00 71.25 179 GLU A C 1
ATOM 1418 O O . GLU A 1 179 ? -12.388 -2.994 -2.474 1.00 71.25 179 GLU A O 1
ATOM 1423 N N . GLY A 1 180 ? -11.076 -4.376 -1.285 1.00 73.25 180 GLY A N 1
ATOM 1424 C CA . GLY A 1 180 ? -11.470 -3.890 0.040 1.00 73.25 180 GLY A CA 1
ATOM 1425 C C . GLY A 1 180 ? -12.851 -4.289 0.562 1.00 73.25 180 GLY A C 1
ATOM 1426 O O . GLY A 1 180 ? -13.129 -4.071 1.745 1.00 73.25 180 GLY A O 1
ATOM 1427 N N . LEU A 1 181 ? -13.717 -4.882 -0.267 1.00 83.06 181 LEU A N 1
ATOM 1428 C CA . LEU A 1 181 ? -15.003 -5.413 0.191 1.00 83.06 181 LEU A CA 1
ATOM 1429 C C . LEU A 1 181 ? -14.801 -6.731 0.960 1.00 83.06 181 LEU A C 1
ATOM 1431 O O . LEU A 1 181 ? -14.084 -7.612 0.473 1.00 83.06 181 LEU A O 1
ATOM 1435 N N . PRO A 1 182 ? -15.451 -6.919 2.128 1.00 84.00 182 PRO A N 1
ATOM 1436 C CA . PRO A 1 182 ? -15.347 -8.170 2.866 1.00 84.00 182 PRO A CA 1
ATOM 1437 C C . PRO A 1 182 ? -15.784 -9.378 2.035 1.00 84.00 182 PRO A C 1
ATOM 1439 O O . PRO A 1 182 ? -16.876 -9.404 1.464 1.00 84.00 182 PRO A O 1
ATOM 1442 N N . GLN A 1 183 ? -14.951 -10.417 2.015 1.00 86.50 183 GLN A N 1
ATOM 1443 C CA . GLN A 1 183 ? -15.286 -11.705 1.408 1.00 86.50 183 GLN A CA 1
ATOM 1444 C C . GLN A 1 183 ? -15.747 -12.658 2.511 1.00 86.50 183 GLN A C 1
ATOM 1446 O O . GLN A 1 183 ? -14.941 -13.312 3.178 1.00 86.50 183 GLN A O 1
ATOM 1451 N N . GLY A 1 184 ? -17.059 -12.685 2.757 1.00 90.31 184 GLY A N 1
ATOM 1452 C CA . GLY A 1 184 ? -17.623 -13.343 3.935 1.00 90.31 184 GLY A CA 1
ATOM 1453 C C . GLY A 1 184 ? -17.191 -12.617 5.210 1.00 90.31 184 GLY A C 1
ATOM 1454 O O . GLY A 1 184 ? -17.455 -11.430 5.366 1.00 90.31 184 GLY A O 1
ATOM 1455 N N . ASN A 1 185 ? -16.497 -13.316 6.108 1.00 93.31 185 ASN A N 1
ATOM 1456 C CA . ASN A 1 185 ? -15.968 -12.740 7.347 1.00 93.31 185 ASN A CA 1
ATOM 1457 C C . ASN A 1 185 ? -14.488 -12.327 7.250 1.00 93.31 185 ASN A C 1
ATOM 1459 O O . ASN A 1 185 ? -13.845 -12.097 8.273 1.00 93.31 185 ASN A O 1
ATOM 1463 N N . VAL A 1 186 ? -13.918 -12.256 6.045 1.00 93.69 186 VAL A N 1
ATOM 1464 C CA . VAL A 1 186 ? -12.526 -11.841 5.830 1.00 93.69 186 VAL A CA 1
ATOM 1465 C C . VAL A 1 186 ? -12.462 -10.344 5.532 1.00 93.69 186 VAL A C 1
ATOM 1467 O O . VAL A 1 186 ? -13.152 -9.865 4.637 1.00 93.69 186 VAL A O 1
ATOM 1470 N N . LEU A 1 187 ? -11.608 -9.632 6.268 1.00 93.81 187 LEU A N 1
ATOM 1471 C CA . LEU A 1 187 ? -11.330 -8.201 6.131 1.00 93.81 187 LEU A CA 1
ATOM 1472 C C . LEU A 1 187 ? -9.910 -7.976 5.588 1.00 93.81 187 LEU A C 1
ATOM 1474 O O . LEU A 1 187 ? -8.992 -8.755 5.877 1.00 93.81 187 LEU A O 1
ATOM 1478 N N . GLY A 1 188 ? -9.732 -6.883 4.851 1.00 92.12 188 GLY A N 1
ATOM 1479 C CA . GLY A 1 188 ? -8.468 -6.482 4.235 1.00 92.12 188 GLY A CA 1
ATOM 1480 C C . GLY A 1 188 ? -8.696 -5.588 3.017 1.00 92.12 188 GLY A C 1
ATOM 1481 O O . GLY A 1 188 ? -9.821 -5.494 2.530 1.00 92.12 188 GLY A O 1
ATOM 1482 N N . GLY A 1 189 ? -7.643 -4.931 2.539 1.00 90.81 189 GLY A N 1
ATOM 1483 C CA . GLY A 1 189 ? -7.679 -4.052 1.371 1.00 90.81 189 GLY A CA 1
ATOM 1484 C C . GLY A 1 189 ? -8.258 -2.665 1.662 1.00 90.81 189 GLY A C 1
ATOM 1485 O O . GLY A 1 189 ? -8.353 -2.233 2.811 1.00 90.81 189 GLY A O 1
ATOM 1486 N N . TRP A 1 190 ? -8.624 -1.942 0.606 1.00 91.12 190 TRP A N 1
ATOM 1487 C CA . TRP A 1 190 ? -9.114 -0.564 0.685 1.00 91.12 190 TRP A CA 1
ATOM 1488 C C . TRP A 1 190 ? -10.633 -0.494 0.568 1.00 91.12 190 TRP A C 1
ATOM 1490 O O . TRP A 1 190 ? -11.196 -0.541 -0.523 1.00 91.12 190 TRP A O 1
ATOM 1500 N N . LEU A 1 191 ? -11.315 -0.385 1.703 1.00 93.25 191 LEU A N 1
ATOM 1501 C CA . LEU A 1 191 ? -12.764 -0.295 1.743 1.00 93.25 191 LEU A CA 1
ATOM 1502 C C . LEU A 1 191 ? -13.223 1.076 1.234 1.00 93.25 191 LEU A C 1
ATOM 1504 O O . LEU A 1 191 ? -12.965 2.102 1.862 1.00 93.25 191 LEU A O 1
ATOM 1508 N N . ASN A 1 192 ? -13.958 1.068 0.123 1.00 91.62 192 ASN A N 1
ATOM 1509 C CA . ASN A 1 192 ? -14.491 2.258 -0.547 1.00 91.62 192 ASN A CA 1
ATOM 1510 C C . ASN A 1 192 ? -16.014 2.436 -0.386 1.00 91.62 192 ASN A C 1
ATOM 1512 O O . ASN A 1 192 ? -16.600 3.337 -0.985 1.00 91.62 192 ASN A O 1
ATOM 1516 N N . LYS A 1 193 ? -16.666 1.571 0.397 1.00 93.00 193 LYS A N 1
ATOM 1517 C CA . LYS A 1 193 ? -18.114 1.577 0.610 1.00 93.00 193 LYS A CA 1
ATOM 1518 C C . LYS A 1 193 ? -18.434 1.303 2.070 1.00 93.00 193 LYS A C 1
ATOM 1520 O O . LYS A 1 193 ? -17.854 0.394 2.657 1.00 93.00 193 LYS A O 1
ATOM 1525 N N . SER A 1 194 ? -19.379 2.056 2.632 1.00 95.44 194 SER A N 1
ATOM 1526 C CA . SER A 1 194 ? -19.809 1.865 4.017 1.00 95.44 194 SER A CA 1
ATOM 1527 C C . SER A 1 194 ? -20.446 0.494 4.221 1.00 95.44 194 SER A C 1
ATOM 1529 O O . SER A 1 194 ? -21.208 0.021 3.370 1.00 95.44 194 SER A O 1
ATOM 1531 N N . ILE A 1 195 ? -20.131 -0.138 5.350 1.00 95.75 195 ILE A N 1
ATOM 1532 C CA . ILE A 1 195 ? -20.600 -1.484 5.694 1.00 95.75 195 ILE A CA 1
ATOM 1533 C C . ILE A 1 195 ? -20.988 -1.579 7.167 1.00 95.75 195 ILE A C 1
ATOM 1535 O O . ILE A 1 195 ? -20.534 -0.804 8.010 1.00 95.75 195 ILE A O 1
ATOM 1539 N N . THR A 1 196 ? -21.761 -2.615 7.473 1.00 97.44 196 THR A N 1
ATOM 1540 C CA . THR A 1 196 ? -22.033 -3.055 8.838 1.00 97.44 196 THR A CA 1
ATOM 1541 C C . THR A 1 196 ? -21.392 -4.418 9.069 1.00 97.44 196 THR A C 1
ATOM 1543 O O . THR A 1 196 ? -21.613 -5.354 8.304 1.00 97.44 196 THR A O 1
ATOM 1546 N N . LEU A 1 197 ? -20.591 -4.534 10.127 1.00 97.56 197 LEU A N 1
ATOM 1547 C CA . LEU A 1 197 ? -20.121 -5.815 10.640 1.00 97.56 197 LEU A CA 1
ATOM 1548 C C . LEU A 1 197 ? -21.145 -6.328 11.651 1.00 97.56 197 LEU A C 1
ATOM 1550 O O . LEU A 1 197 ? -21.198 -5.848 12.784 1.00 97.56 197 LEU A O 1
ATOM 1554 N N . GLU A 1 198 ? -21.966 -7.282 11.222 1.00 97.12 198 GLU A N 1
ATOM 1555 C CA . GLU A 1 198 ? -23.016 -7.873 12.051 1.00 97.12 198 GLU A CA 1
ATOM 1556 C C . GLU A 1 198 ? -22.456 -8.910 13.033 1.00 97.12 198 GLU A C 1
ATOM 1558 O O . GLU A 1 198 ? -21.546 -9.683 12.709 1.00 97.12 198 GLU A O 1
ATOM 1563 N N . ALA A 1 199 ? -23.050 -9.001 14.223 1.00 96.75 199 ALA A N 1
ATOM 1564 C CA . ALA A 1 199 ? -22.676 -9.984 15.236 1.00 96.75 199 ALA A CA 1
ATOM 1565 C C . ALA A 1 199 ? -22.821 -11.433 14.729 1.00 96.75 199 ALA A C 1
ATOM 1567 O O . ALA A 1 199 ? -22.044 -12.299 15.132 1.00 96.75 199 ALA A O 1
ATOM 1568 N N . ALA A 1 200 ? -23.757 -11.691 13.806 1.00 96.12 200 ALA A N 1
ATOM 1569 C CA . ALA A 1 200 ? -23.950 -12.996 13.168 1.00 96.12 200 ALA A CA 1
ATOM 1570 C C . ALA A 1 200 ? -22.763 -13.430 12.284 1.00 96.12 200 ALA A C 1
ATOM 1572 O O . ALA A 1 200 ? -22.533 -14.626 12.116 1.00 96.12 200 ALA A O 1
ATOM 1573 N N . GLY A 1 201 ? -21.995 -12.473 11.747 1.00 95.19 201 GLY A N 1
ATOM 1574 C CA . GLY A 1 201 ? -20.781 -12.729 10.962 1.00 95.19 201 GLY A CA 1
ATOM 1575 C C . GLY A 1 201 ? -19.511 -12.883 11.805 1.00 95.19 201 GLY A C 1
ATOM 1576 O O . GLY A 1 201 ? -18.447 -13.203 11.273 1.00 95.19 201 GLY A O 1
ATOM 1577 N N . SER A 1 202 ? -19.605 -12.660 13.119 1.00 95.50 202 SER A N 1
ATOM 1578 C CA . SER A 1 202 ? -18.480 -12.738 14.048 1.00 95.50 202 SER A CA 1
ATOM 1579 C C . SER A 1 202 ? -18.003 -14.193 14.238 1.00 95.50 202 SER A C 1
ATOM 1581 O O . SER A 1 202 ? -18.826 -15.093 14.406 1.00 95.50 202 SER A O 1
ATOM 1583 N N . PRO A 1 203 ? -16.683 -14.465 14.290 1.00 95.56 203 PRO A N 1
ATOM 1584 C CA . PRO A 1 203 ? -15.593 -13.499 14.220 1.00 95.56 203 PRO A CA 1
ATOM 1585 C C . PRO A 1 203 ? -15.237 -13.104 12.782 1.00 95.56 203 PRO A C 1
ATOM 1587 O O . PRO A 1 203 ? -15.262 -13.931 11.870 1.00 95.56 203 PRO A O 1
ATOM 1590 N N . PHE A 1 204 ? -14.788 -11.860 12.627 1.00 95.94 204 PHE A N 1
ATOM 1591 C CA . PHE A 1 204 ? -14.163 -11.363 11.406 1.00 95.94 204 PHE A CA 1
ATOM 1592 C C . PHE A 1 204 ? -12.644 -11.532 11.471 1.00 95.94 204 PHE A C 1
ATOM 1594 O O . PHE A 1 204 ? -12.036 -11.366 12.528 1.00 95.94 204 PHE A O 1
ATOM 1601 N N . TYR A 1 205 ? -12.013 -11.845 10.345 1.00 94.06 205 TYR A N 1
ATOM 1602 C CA . TYR A 1 205 ? -10.586 -12.137 10.242 1.00 94.06 205 TYR A CA 1
ATOM 1603 C C . TYR A 1 205 ? -9.897 -11.098 9.369 1.00 94.06 205 TYR A C 1
ATOM 1605 O O . TYR A 1 205 ? -10.089 -11.082 8.156 1.00 94.06 205 TYR A O 1
ATOM 1613 N N . LEU A 1 206 ? -9.055 -10.265 9.974 1.00 92.50 206 LEU A N 1
ATOM 1614 C CA . LEU A 1 206 ? -8.246 -9.287 9.253 1.00 92.50 206 LEU A CA 1
ATOM 1615 C C . LEU A 1 206 ? -6.980 -9.981 8.732 1.00 92.50 206 LEU A C 1
ATOM 1617 O O . LEU A 1 206 ? -6.079 -10.294 9.513 1.00 92.50 206 LEU A O 1
ATOM 1621 N N . LYS A 1 207 ? -6.945 -10.281 7.428 1.00 89.94 207 LYS A N 1
ATOM 1622 C CA . LYS A 1 207 ? -5.852 -11.034 6.779 1.00 89.94 207 LYS A CA 1
ATOM 1623 C C . LYS A 1 207 ? -4.842 -10.147 6.058 1.00 89.94 207 LYS A C 1
ATOM 1625 O O . LYS A 1 207 ? -3.680 -10.530 5.927 1.00 89.94 207 LYS A O 1
ATOM 1630 N N . GLU A 1 208 ? -5.275 -8.975 5.626 1.00 88.94 208 GLU A N 1
ATOM 1631 C CA . GLU A 1 208 ? -4.443 -7.933 5.028 1.00 88.94 208 GLU A CA 1
ATOM 1632 C C . GLU A 1 208 ? -4.619 -6.644 5.827 1.00 88.94 208 GLU A C 1
ATOM 1634 O O . GLU A 1 208 ? -5.471 -6.590 6.713 1.00 88.94 208 GLU A O 1
ATOM 1639 N N . ASP A 1 209 ? -3.795 -5.631 5.561 1.00 89.88 209 ASP A N 1
ATOM 1640 C CA . ASP A 1 209 ? -4.060 -4.315 6.137 1.00 89.88 209 ASP A CA 1
ATOM 1641 C C . ASP A 1 209 ? -5.407 -3.827 5.613 1.00 89.88 209 ASP A C 1
ATOM 1643 O O . ASP A 1 209 ? -5.755 -4.081 4.458 1.00 89.88 209 ASP A O 1
ATOM 1647 N N . TRP A 1 210 ? -6.186 -3.183 6.475 1.00 93.44 210 TRP A N 1
ATOM 1648 C CA . TRP A 1 210 ? -7.514 -2.710 6.111 1.00 93.44 210 TRP A CA 1
ATOM 1649 C C . TRP A 1 210 ? -7.582 -1.199 6.223 1.00 93.44 210 TRP A C 1
ATOM 1651 O O . TRP A 1 210 ? -7.475 -0.643 7.316 1.00 93.44 210 TRP A O 1
ATOM 1661 N N . THR A 1 211 ? -7.754 -0.550 5.079 1.00 93.38 211 THR A N 1
ATOM 1662 C CA . THR A 1 211 ? -7.861 0.901 4.977 1.00 93.38 211 THR A CA 1
ATOM 1663 C C . THR A 1 211 ? -9.312 1.271 4.737 1.00 93.38 211 THR A C 1
ATOM 1665 O O . THR A 1 211 ? -9.891 0.900 3.720 1.00 93.38 211 THR A O 1
ATOM 1668 N N . ILE A 1 212 ? -9.902 2.023 5.658 1.00 93.94 212 ILE A N 1
ATOM 1669 C CA . ILE A 1 212 ? -11.238 2.602 5.509 1.00 93.94 212 ILE A CA 1
ATOM 1670 C C . ILE A 1 212 ? -11.052 3.977 4.881 1.00 93.94 212 ILE A C 1
ATOM 1672 O O . ILE A 1 212 ? -10.530 4.880 5.539 1.00 93.94 212 ILE A O 1
ATOM 1676 N N . LEU A 1 213 ? -11.420 4.118 3.607 1.00 92.25 213 LEU A N 1
ATOM 1677 C CA . LEU A 1 213 ? -11.179 5.334 2.828 1.00 92.25 213 LEU A CA 1
ATOM 1678 C C . LEU A 1 213 ? -12.017 6.533 3.322 1.00 92.25 213 LEU A C 1
ATOM 1680 O O . LEU A 1 213 ? -12.999 6.347 4.045 1.00 92.25 213 LEU A O 1
ATOM 1684 N N . PRO A 1 214 ? -11.656 7.775 2.942 1.00 91.44 214 PRO A N 1
ATOM 1685 C CA . PRO A 1 214 ? -12.449 8.959 3.272 1.00 91.44 214 PRO A CA 1
ATOM 1686 C C . PRO A 1 214 ? -13.917 8.830 2.838 1.00 91.44 214 PRO A C 1
ATOM 1688 O O . PRO A 1 214 ? -14.216 8.250 1.793 1.00 91.44 214 PRO A O 1
ATOM 1691 N N . GLY A 1 215 ? -14.837 9.366 3.644 1.00 91.50 215 GLY A N 1
ATOM 1692 C CA . GLY A 1 215 ? -16.284 9.284 3.399 1.00 91.50 215 GLY A CA 1
ATOM 1693 C C . GLY A 1 215 ? -16.912 7.898 3.616 1.00 91.50 215 GLY A C 1
ATOM 1694 O O . GLY A 1 215 ? -18.115 7.740 3.411 1.00 91.50 215 GLY A O 1
ATOM 1695 N N . VAL A 1 216 ? -16.128 6.898 4.035 1.00 93.69 216 VAL A N 1
ATOM 1696 C CA . VAL A 1 216 ? -16.602 5.539 4.323 1.00 93.69 216 VAL A CA 1
ATOM 1697 C C . VAL A 1 216 ? -16.808 5.350 5.822 1.00 93.69 216 VAL A C 1
ATOM 1699 O O . VAL A 1 216 ? -15.937 5.681 6.625 1.00 93.69 216 VAL A O 1
ATOM 1702 N N . GLU A 1 217 ? -17.943 4.759 6.192 1.00 95.69 217 GLU A N 1
ATOM 1703 C CA . GLU A 1 217 ? -18.278 4.408 7.573 1.00 95.69 217 GLU A CA 1
ATOM 1704 C C . GLU A 1 217 ? -18.321 2.885 7.753 1.00 95.69 217 GLU A C 1
ATOM 1706 O O . GLU A 1 217 ? -18.960 2.163 6.984 1.00 95.69 217 GLU A O 1
ATOM 1711 N N . VAL A 1 218 ? -17.666 2.390 8.802 1.00 97.44 218 VAL A N 1
ATOM 1712 C CA . VAL A 1 218 ? -17.805 1.007 9.266 1.00 97.44 218 VAL A CA 1
ATOM 1713 C C . VAL A 1 218 ? -18.551 1.002 10.591 1.00 97.44 218 VAL A C 1
ATOM 1715 O O . VAL A 1 218 ? -17.994 1.367 11.630 1.00 97.44 218 VAL A O 1
ATOM 1718 N N . PHE A 1 219 ? -19.794 0.533 10.565 1.00 98.06 219 PHE A N 1
ATOM 1719 C CA . PHE A 1 219 ? -20.567 0.283 11.777 1.00 98.06 219 PHE A CA 1
ATOM 1720 C C . PHE A 1 219 ? -20.281 -1.127 12.303 1.00 98.06 219 PHE A C 1
ATOM 1722 O O . PHE A 1 219 ? -20.326 -2.099 11.548 1.00 98.06 219 PHE A O 1
ATOM 1729 N N . ILE A 1 220 ? -19.983 -1.256 13.596 1.00 98.44 220 ILE A N 1
ATOM 1730 C CA . ILE A 1 220 ? -19.639 -2.531 14.232 1.00 98.44 220 ILE A CA 1
ATOM 1731 C C . ILE A 1 220 ? -20.619 -2.806 15.370 1.00 98.44 220 ILE A C 1
ATOM 1733 O O . ILE A 1 220 ? -20.654 -2.072 16.363 1.00 98.44 220 ILE A O 1
ATOM 1737 N N . GLU A 1 221 ? -21.395 -3.881 15.230 1.00 98.25 221 GLU A N 1
ATOM 1738 C CA . GLU A 1 221 ? -22.415 -4.262 16.206 1.00 98.25 221 GLU A CA 1
ATOM 1739 C C . GLU A 1 221 ? -21.830 -4.724 17.558 1.00 98.25 221 GLU A C 1
ATOM 1741 O O . GLU A 1 221 ? -20.713 -5.259 17.618 1.00 98.25 221 GLU A O 1
ATOM 1746 N N . PRO A 1 222 ? -22.592 -4.593 18.664 1.00 98.50 222 PRO A N 1
ATOM 1747 C CA . PRO A 1 222 ? -22.209 -5.155 19.954 1.00 98.50 222 PRO A CA 1
ATOM 1748 C C . PRO A 1 2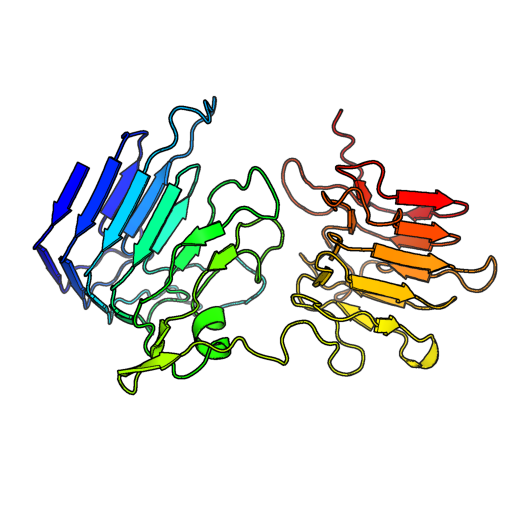22 ? -21.862 -6.650 19.875 1.00 98.50 222 PRO A C 1
ATOM 1750 O O . PRO A 1 222 ? -22.620 -7.460 19.345 1.00 98.50 222 PRO A O 1
ATOM 1753 N N . GLY A 1 223 ? -20.739 -7.043 20.480 1.00 97.62 223 GLY A N 1
ATOM 1754 C CA . GLY A 1 223 ? -20.290 -8.441 20.536 1.00 97.62 223 GLY A CA 1
ATOM 1755 C C . GLY A 1 223 ? -19.493 -8.922 19.319 1.00 97.62 223 GLY A C 1
ATOM 1756 O O . GLY A 1 223 ? -19.057 -10.076 19.299 1.00 97.62 223 GLY A O 1
ATOM 1757 N N . VAL A 1 224 ? -19.263 -8.068 18.319 1.00 98.00 224 VAL A N 1
ATOM 1758 C CA . VAL A 1 224 ? -18.387 -8.397 17.189 1.00 98.00 224 VAL A CA 1
ATOM 1759 C C . VAL A 1 224 ? -16.940 -8.570 17.647 1.00 98.00 224 VAL A C 1
ATOM 1761 O O . VAL A 1 224 ? -16.415 -7.794 18.449 1.00 98.00 224 VAL A O 1
ATOM 1764 N N . TRP A 1 225 ? -16.276 -9.583 17.092 1.00 96.50 225 TRP A N 1
ATOM 1765 C CA . TRP A 1 225 ? -14.877 -9.885 17.352 1.00 96.50 225 TRP A CA 1
ATOM 1766 C C . TRP A 1 225 ? -14.060 -9.871 16.059 1.00 96.50 225 TRP A C 1
ATOM 1768 O O . TRP A 1 225 ? -14.264 -10.703 15.177 1.00 96.50 225 TRP A O 1
ATOM 1778 N N . ILE A 1 226 ? -13.100 -8.953 15.970 1.00 96.38 226 ILE A N 1
ATOM 1779 C CA . ILE A 1 226 ? -12.142 -8.837 14.871 1.00 96.38 226 ILE A CA 1
ATOM 1780 C C . ILE A 1 226 ? -10.805 -9.456 15.292 1.00 96.38 226 ILE A C 1
ATOM 1782 O O . ILE A 1 226 ? -10.177 -9.042 16.270 1.00 96.38 226 ILE A O 1
ATOM 1786 N N . LYS A 1 227 ? -10.361 -10.451 14.521 1.00 94.88 227 LYS A N 1
ATOM 1787 C CA . LYS A 1 227 ? -9.146 -11.243 14.731 1.00 94.88 227 LYS A CA 1
ATOM 1788 C C . LYS A 1 227 ? -8.074 -10.875 13.698 1.00 94.88 227 LYS A C 1
ATOM 1790 O O . LYS A 1 227 ? -8.108 -11.392 12.580 1.00 94.88 227 LYS A O 1
ATOM 1795 N N . PRO A 1 228 ? -7.122 -9.999 14.050 1.00 91.88 228 PRO A N 1
ATOM 1796 C CA . PRO A 1 228 ? -6.031 -9.603 13.175 1.00 91.88 228 PRO A CA 1
ATOM 1797 C C . PRO A 1 228 ? -4.965 -10.683 13.026 1.00 91.88 228 PRO A C 1
ATOM 1799 O O . PRO A 1 228 ? -4.550 -11.319 13.997 1.00 91.88 228 PRO A O 1
ATOM 1802 N N . ALA A 1 229 ? -4.506 -10.884 11.795 1.00 89.00 229 ALA A N 1
ATOM 1803 C CA . ALA A 1 229 ? -3.296 -11.632 11.505 1.00 89.00 229 ALA A CA 1
ATOM 1804 C C . ALA A 1 229 ? -2.045 -10.861 11.967 1.00 89.00 229 ALA A C 1
ATOM 1806 O O . ALA A 1 229 ? -2.090 -9.675 12.300 1.00 89.00 229 ALA A O 1
ATOM 1807 N N . ARG A 1 230 ? -0.916 -11.571 12.006 1.00 85.62 230 ARG A N 1
ATOM 1808 C CA . ARG A 1 230 ? 0.396 -11.000 12.323 1.00 85.62 230 ARG A CA 1
ATOM 1809 C C . ARG A 1 230 ? 0.777 -9.907 11.322 1.00 85.62 230 ARG A C 1
ATOM 1811 O O . ARG A 1 230 ? 0.526 -10.072 10.131 1.00 85.62 230 ARG A O 1
ATOM 1818 N N . ASP A 1 231 ? 1.414 -8.846 11.818 1.00 83.38 231 ASP A N 1
ATOM 1819 C CA . ASP A 1 231 ? 1.919 -7.715 11.028 1.00 83.38 231 ASP A CA 1
ATOM 1820 C C . ASP A 1 231 ? 0.822 -7.009 10.208 1.00 83.38 231 ASP A C 1
ATOM 1822 O O . ASP A 1 231 ? 1.109 -6.406 9.176 1.00 83.38 231 ASP A O 1
ATOM 1826 N N . LYS A 1 232 ? -0.445 -7.110 10.649 1.00 88.44 232 LYS A N 1
ATOM 1827 C CA . LYS A 1 232 ? -1.598 -6.421 10.052 1.00 88.44 232 LYS A CA 1
ATOM 1828 C C . LYS A 1 232 ? -2.161 -5.350 10.965 1.00 88.44 232 LYS A C 1
ATOM 1830 O O . LYS A 1 232 ? -2.056 -5.452 12.187 1.00 88.44 232 LYS A O 1
ATOM 1835 N N . GLY A 1 233 ? -2.807 -4.342 10.401 1.00 90.94 233 GLY A N 1
ATOM 1836 C CA . GLY A 1 233 ? -3.593 -3.391 11.180 1.00 90.94 233 GLY A CA 1
ATOM 1837 C C . GLY A 1 233 ? -4.681 -2.703 10.372 1.00 90.94 233 GLY A C 1
ATOM 1838 O O . GLY A 1 233 ? -5.003 -3.107 9.255 1.00 90.94 233 GLY A O 1
ATOM 1839 N N . ILE A 1 234 ? -5.257 -1.671 10.980 1.00 93.44 234 ILE A N 1
ATOM 1840 C CA . ILE A 1 234 ? -6.395 -0.951 10.419 1.00 93.44 234 ILE A CA 1
ATOM 1841 C C . ILE A 1 234 ? -6.057 0.537 10.359 1.00 93.44 234 ILE A C 1
ATOM 1843 O O . ILE A 1 234 ? -5.768 1.142 11.394 1.00 93.44 234 ILE A O 1
ATOM 1847 N N . LEU A 1 235 ? -6.131 1.111 9.160 1.00 92.50 235 LEU A N 1
ATOM 1848 C CA . LEU A 1 235 ? -6.027 2.544 8.908 1.00 92.50 235 LEU A CA 1
ATOM 1849 C C . LEU A 1 235 ? -7.425 3.116 8.667 1.00 92.50 235 LEU A C 1
ATOM 1851 O O . LEU A 1 235 ? -8.163 2.655 7.801 1.00 92.50 235 LEU A O 1
ATOM 1855 N N . VAL A 1 236 ? -7.789 4.142 9.424 1.00 93.12 236 VAL A N 1
ATOM 1856 C CA . VAL A 1 236 ? -9.103 4.782 9.390 1.00 93.12 236 VAL A CA 1
ATOM 1857 C C . VAL A 1 236 ? -8.941 6.208 8.872 1.00 93.12 236 VAL A C 1
ATOM 1859 O O . VAL A 1 236 ? -8.564 7.112 9.622 1.00 93.12 236 VAL A O 1
ATOM 1862 N N . LEU A 1 237 ? -9.201 6.392 7.576 1.00 91.50 237 LEU A N 1
ATOM 1863 C CA . LEU A 1 237 ? -9.287 7.703 6.917 1.00 91.50 237 LEU A CA 1
ATOM 1864 C C . LEU A 1 237 ? -10.738 8.207 6.850 1.00 91.50 237 LEU A C 1
ATOM 1866 O O . LEU A 1 237 ? -10.967 9.412 6.798 1.00 91.50 237 LEU A O 1
ATOM 1870 N N . GLY A 1 238 ? -11.708 7.291 6.858 1.00 93.56 238 GLY A N 1
ATOM 1871 C CA . GLY A 1 238 ? -13.124 7.566 7.097 1.00 93.56 238 GLY A CA 1
ATOM 1872 C C . GLY A 1 238 ? -13.479 7.469 8.583 1.00 93.56 238 GLY A C 1
ATOM 1873 O O . GLY A 1 238 ? -12.831 8.089 9.427 1.00 93.56 238 GLY A O 1
ATOM 1874 N N . GLN A 1 239 ? -14.491 6.661 8.909 1.00 94.75 239 GLN A N 1
ATOM 1875 C CA . GLN A 1 239 ? -15.029 6.535 10.264 1.00 94.75 239 GLN A CA 1
ATOM 1876 C C . GLN A 1 239 ? -15.262 5.073 10.676 1.00 94.75 239 GLN A C 1
ATOM 1878 O O . GLN A 1 239 ? -15.778 4.264 9.904 1.00 94.75 239 GLN A O 1
ATOM 1883 N N . ILE A 1 240 ? -14.938 4.739 11.929 1.00 96.69 240 ILE A N 1
ATOM 1884 C CA . ILE A 1 240 ? -15.419 3.522 12.601 1.00 96.69 240 ILE A CA 1
ATOM 1885 C C . ILE A 1 240 ? -16.411 3.916 13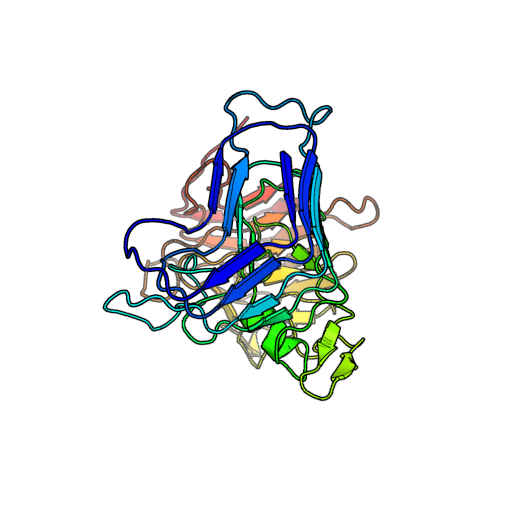.691 1.00 96.69 240 ILE A C 1
ATOM 1887 O O . ILE A 1 240 ? -16.093 4.738 14.547 1.00 96.69 240 ILE A O 1
ATOM 1891 N N . VAL A 1 241 ? -17.571 3.264 13.720 1.00 97.56 241 VAL A N 1
ATOM 1892 C CA . VAL A 1 241 ? -18.566 3.386 14.792 1.00 97.56 241 VAL A CA 1
ATOM 1893 C C . VAL A 1 241 ? -18.734 2.020 15.456 1.00 97.56 241 VAL A C 1
ATOM 1895 O O . VAL A 1 241 ? -19.526 1.186 15.025 1.00 97.56 241 VAL A O 1
ATOM 1898 N N . ALA A 1 242 ? -17.962 1.779 16.515 1.00 97.81 242 ALA A N 1
ATOM 1899 C CA . ALA A 1 242 ? -18.009 0.565 17.321 1.00 97.81 242 ALA A CA 1
ATOM 1900 C C . ALA A 1 242 ? -18.692 0.849 18.661 1.00 97.81 242 ALA A C 1
ATOM 1902 O O . ALA A 1 242 ? -18.083 1.361 19.606 1.00 97.81 242 ALA A O 1
ATOM 1903 N N . ARG A 1 243 ? -19.978 0.502 18.744 1.00 93.50 243 ARG A N 1
ATOM 1904 C CA . ARG A 1 243 ? -20.809 0.732 19.932 1.00 93.50 243 ARG A CA 1
ATOM 1905 C C . ARG A 1 243 ? -21.103 -0.590 20.621 1.00 93.50 243 ARG A C 1
ATOM 1907 O O . ARG A 1 243 ? -22.161 -1.174 20.436 1.00 93.50 243 ARG A O 1
ATOM 1914 N N . GLY A 1 244 ? -20.145 -1.076 21.402 1.00 95.94 244 GLY A N 1
ATOM 1915 C CA . GLY A 1 244 ? -20.355 -2.229 22.265 1.00 95.94 244 GLY A CA 1
ATOM 1916 C C . GLY A 1 244 ? -21.278 -1.920 23.444 1.00 95.94 244 GLY A C 1
ATOM 1917 O O . GLY A 1 244 ? -21.605 -0.772 23.748 1.00 95.94 244 GLY A O 1
ATOM 1918 N N . GLU A 1 245 ? -21.615 -2.967 24.186 1.00 96.56 245 GLU A N 1
ATOM 1919 C CA . GLU A 1 245 ? -22.364 -2.876 25.439 1.00 96.56 245 GLU A CA 1
ATOM 1920 C C . GLU A 1 245 ? -21.571 -3.510 26.586 1.00 96.56 245 GLU A C 1
ATOM 1922 O O . GLU A 1 245 ? -20.696 -4.351 26.372 1.00 96.56 245 GLU A O 1
ATOM 1927 N N . LYS A 1 246 ? -21.921 -3.187 27.839 1.00 94.62 246 LYS A N 1
ATOM 1928 C CA . LYS A 1 246 ? -21.262 -3.749 29.036 1.00 94.62 246 LYS A CA 1
ATOM 1929 C C . LYS A 1 246 ? -21.162 -5.284 29.008 1.00 94.62 246 LYS A C 1
ATOM 1931 O O . LYS A 1 246 ? -20.147 -5.817 29.449 1.00 94.62 246 LYS A O 1
ATOM 1936 N N . GLY A 1 247 ? -22.194 -5.971 28.506 1.00 95.06 247 GLY A N 1
ATOM 1937 C CA . GLY A 1 247 ? -22.237 -7.434 28.369 1.00 95.06 247 GLY A CA 1
ATOM 1938 C C . GLY A 1 247 ? -21.850 -7.971 26.986 1.00 95.06 247 GLY A C 1
ATOM 1939 O O . GLY A 1 247 ? -21.656 -9.174 26.845 1.00 95.06 247 GLY A O 1
ATOM 1940 N N . LYS A 1 248 ? -21.728 -7.102 25.977 1.00 97.00 248 LYS A N 1
ATOM 1941 C CA . LYS A 1 248 ? -21.438 -7.449 24.577 1.00 97.00 248 LYS A CA 1
ATOM 1942 C C . LYS A 1 248 ? -20.437 -6.451 24.001 1.00 97.00 248 LYS A C 1
ATOM 1944 O O . LYS A 1 248 ? -20.759 -5.618 23.154 1.00 97.00 248 LYS A O 1
ATOM 1949 N N . ARG A 1 249 ? -19.218 -6.492 24.531 1.00 97.88 249 ARG A N 1
ATOM 1950 C CA . ARG A 1 249 ? -18.130 -5.622 24.080 1.00 97.88 249 ARG A CA 1
ATOM 1951 C C . ARG A 1 249 ? -17.716 -5.976 22.656 1.00 97.88 249 ARG A C 1
ATOM 1953 O O . ARG A 1 249 ? -17.718 -7.150 22.296 1.00 97.88 249 ARG A O 1
ATOM 1960 N N . VAL A 1 250 ? -17.331 -4.971 21.876 1.00 98.38 250 VAL A N 1
ATOM 1961 C CA . VAL A 1 250 ? -16.616 -5.199 20.611 1.00 98.38 250 VAL A CA 1
ATOM 1962 C C . VAL A 1 250 ? -15.162 -5.511 20.942 1.00 98.38 250 VAL A C 1
ATOM 1964 O O . VAL A 1 250 ? -14.583 -4.856 21.807 1.00 98.38 250 VAL A O 1
ATOM 1967 N N . ALA A 1 251 ? -14.559 -6.488 20.273 1.00 96.69 251 ALA A N 1
ATOM 1968 C CA . ALA A 1 251 ? -13.172 -6.873 20.511 1.00 96.69 251 ALA A CA 1
ATOM 1969 C C . ALA A 1 251 ? -12.327 -6.771 19.236 1.00 96.69 251 ALA A C 1
ATOM 1971 O O . ALA A 1 251 ? -12.671 -7.353 18.211 1.00 96.69 251 ALA A O 1
ATOM 1972 N N . PHE A 1 252 ? -11.182 -6.100 19.331 1.00 95.69 252 PHE A N 1
ATOM 1973 C CA . PHE A 1 252 ? -10.097 -6.130 18.354 1.00 95.69 252 PHE A CA 1
ATOM 1974 C C . PHE A 1 252 ? -8.906 -6.878 18.953 1.00 95.69 252 PHE A C 1
ATOM 1976 O O . PHE A 1 252 ? -8.458 -6.566 20.058 1.00 95.69 252 PHE A O 1
ATOM 1983 N N . GLY A 1 253 ? -8.358 -7.852 18.229 1.00 93.06 253 GLY A N 1
ATOM 1984 C CA . GLY A 1 253 ? -7.281 -8.690 18.759 1.00 93.06 253 GLY A CA 1
ATOM 1985 C C . GLY A 1 253 ? -7.805 -9.851 19.602 1.00 93.06 253 GLY A C 1
ATOM 1986 O O . GLY A 1 253 ? -9.007 -10.060 19.736 1.00 93.06 253 GLY A O 1
ATOM 1987 N N . CYS A 1 254 ? -6.896 -10.633 20.180 1.00 87.38 254 CYS A N 1
ATOM 1988 C CA . CYS A 1 254 ? -7.250 -11.760 21.041 1.00 87.38 254 CYS A CA 1
ATOM 1989 C C . CYS A 1 254 ? -6.636 -11.584 22.427 1.00 87.38 254 CYS A C 1
ATOM 1991 O O . CYS A 1 254 ? -5.487 -11.163 22.543 1.00 87.38 254 CYS A O 1
ATOM 1993 N N . GLN A 1 255 ? -7.382 -11.968 23.465 1.00 80.44 255 GLN A N 1
ATOM 1994 C CA . GLN A 1 255 ? -6.914 -11.942 24.854 1.00 80.44 255 GLN A CA 1
ATOM 1995 C C . GLN A 1 255 ? -5.671 -12.812 25.076 1.00 80.44 255 GLN A C 1
ATOM 1997 O O . GLN A 1 255 ? -4.798 -12.448 25.852 1.00 80.44 255 GLN A O 1
ATOM 2002 N N . TYR A 1 256 ? -5.574 -13.940 24.377 1.00 79.50 256 TYR A N 1
ATOM 2003 C CA . TYR A 1 256 ? -4.386 -14.786 24.369 1.00 79.50 256 TYR A CA 1
ATOM 2004 C C . TYR A 1 256 ? -3.737 -14.716 22.992 1.00 79.50 256 TYR A C 1
ATOM 2006 O O . TYR A 1 256 ? -4.438 -14.758 21.978 1.00 79.50 256 TYR A O 1
ATOM 2014 N N . GLN A 1 257 ? -2.408 -14.619 22.953 1.00 68.38 257 GLN A N 1
ATOM 2015 C CA . GLN A 1 257 ? -1.675 -14.672 21.694 1.00 68.38 257 GLN A CA 1
ATOM 2016 C C . GLN A 1 257 ? -1.837 -16.062 21.080 1.00 68.38 257 GLN A C 1
ATOM 2018 O O . GLN A 1 257 ? -1.477 -17.065 21.693 1.00 68.38 257 GLN A O 1
ATOM 2023 N N . THR A 1 258 ? -2.380 -16.122 19.867 1.00 69.06 258 THR A N 1
ATOM 2024 C CA . THR A 1 258 ? -2.433 -17.355 19.073 1.00 69.06 258 THR A CA 1
ATOM 2025 C C . THR A 1 258 ? -1.751 -17.124 17.722 1.00 69.06 258 THR A C 1
ATOM 2027 O O . THR A 1 258 ? -1.275 -16.020 17.438 1.00 69.06 258 THR A O 1
ATOM 2030 N N . ALA A 1 259 ? -1.692 -18.151 16.867 1.00 63.72 259 ALA A N 1
ATOM 2031 C CA . ALA A 1 259 ? -1.225 -17.993 15.485 1.00 63.72 259 ALA A CA 1
ATOM 2032 C C . ALA A 1 259 ? -2.004 -16.890 14.733 1.00 63.72 259 ALA A C 1
ATOM 2034 O O . ALA A 1 259 ? -1.437 -16.187 13.899 1.00 63.72 259 ALA A O 1
ATOM 2035 N N . TYR A 1 260 ? -3.272 -16.693 15.103 1.00 59.22 260 TYR A N 1
ATOM 2036 C CA . TYR A 1 260 ? -4.127 -15.576 14.711 1.00 59.22 260 TYR A CA 1
ATOM 2037 C C . TYR A 1 260 ? -4.256 -14.646 15.934 1.00 59.22 260 TYR A C 1
ATOM 2039 O O . TYR A 1 260 ? -4.585 -15.127 17.014 1.00 59.22 260 TYR A O 1
ATOM 2047 N N . CYS A 1 261 ? -3.987 -13.346 15.821 1.00 68.38 261 CYS A N 1
ATOM 2048 C CA . CYS A 1 261 ? -3.822 -12.397 16.939 1.00 68.38 261 CYS A CA 1
ATOM 2049 C C . CYS A 1 261 ? -2.488 -12.484 17.702 1.00 68.38 261 CYS A C 1
ATOM 2051 O O . CYS A 1 261 ? -2.453 -12.640 18.926 1.00 68.38 261 CYS A O 1
ATOM 2053 N N . SER A 1 262 ? -1.372 -12.325 17.002 1.00 72.75 262 SER A N 1
ATOM 2054 C CA . SER A 1 262 ? -0.102 -11.983 17.643 1.00 72.75 262 SER A CA 1
ATOM 2055 C C . SER A 1 262 ? 0.608 -10.932 16.805 1.00 72.75 262 SER A C 1
ATOM 2057 O O . SER A 1 262 ? 0.572 -11.005 15.583 1.00 72.75 262 SER A O 1
ATOM 2059 N N . TYR A 1 263 ? 1.243 -9.961 17.460 1.00 80.19 263 TYR A N 1
ATOM 2060 C CA . TYR A 1 263 ? 2.065 -8.946 16.798 1.00 80.19 263 TYR A CA 1
ATOM 2061 C C . TYR A 1 263 ? 1.339 -8.156 15.693 1.00 80.19 263 TYR A C 1
ATOM 2063 O O . TYR A 1 263 ? 1.881 -7.954 14.612 1.00 80.19 263 TYR A O 1
ATOM 2071 N N . TRP A 1 264 ? 0.099 -7.730 15.940 1.00 88.25 264 TRP A N 1
ATOM 2072 C CA . TRP A 1 264 ? -0.625 -6.870 15.000 1.00 88.25 264 TRP A CA 1
ATO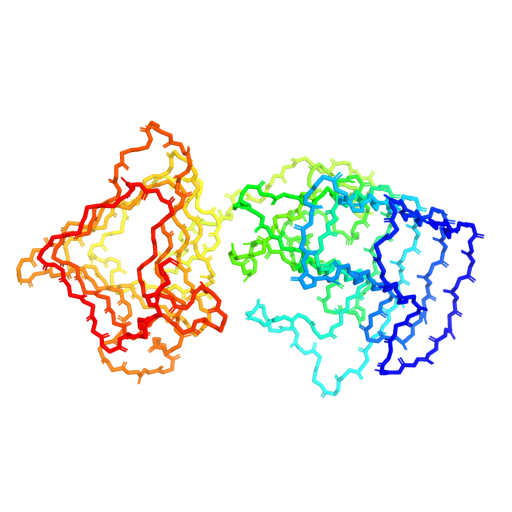M 2073 C C . TRP A 1 264 ? -0.367 -5.388 15.312 1.00 88.25 264 TRP A C 1
ATOM 2075 O O . TRP A 1 264 ? -0.043 -5.018 16.449 1.00 88.25 264 TRP A O 1
ATOM 2085 N N . HIS A 1 265 ? -0.454 -4.541 14.291 1.00 87.94 265 HIS A N 1
ATOM 2086 C CA . HIS A 1 265 ? -0.014 -3.149 14.362 1.00 87.94 265 HIS A CA 1
ATOM 2087 C C . HIS A 1 265 ? -0.904 -2.309 15.279 1.00 87.94 265 HIS A C 1
ATOM 2089 O O . HIS A 1 265 ? -0.381 -1.601 16.133 1.00 87.94 265 HIS A O 1
ATOM 2095 N N . GLY A 1 266 ? -2.225 -2.460 15.186 1.00 90.94 266 GLY A N 1
ATOM 2096 C CA . GLY A 1 266 ? -3.189 -1.667 15.946 1.00 90.94 266 GLY A CA 1
ATOM 2097 C C . GLY A 1 266 ? -4.171 -0.922 15.047 1.00 90.94 266 GLY A C 1
ATOM 2098 O O . GLY A 1 266 ? -4.357 -1.274 13.878 1.00 90.94 266 GLY A O 1
ATOM 2099 N N . LEU A 1 267 ? -4.812 0.086 15.634 1.00 92.06 267 LEU A N 1
ATOM 2100 C CA . LEU A 1 267 ? -5.750 0.990 14.975 1.00 92.06 267 LEU A CA 1
ATOM 2101 C C . LEU A 1 267 ? -5.088 2.355 14.777 1.00 92.06 267 LEU A C 1
ATOM 2103 O O . LEU A 1 267 ? -4.577 2.932 15.738 1.00 92.06 267 LEU A O 1
ATOM 2107 N N . VAL A 1 268 ? -5.141 2.890 13.562 1.00 90.56 268 VAL A N 1
ATOM 2108 C CA . VAL A 1 268 ? -4.620 4.219 13.231 1.00 90.56 268 VAL A CA 1
ATOM 2109 C C . VAL A 1 268 ? -5.753 5.081 12.693 1.00 90.56 268 VAL A C 1
ATOM 2111 O O . VAL A 1 268 ? -6.292 4.803 11.631 1.00 90.56 268 VAL A O 1
ATOM 2114 N N . PHE A 1 269 ? -6.102 6.139 13.415 1.00 90.12 269 PHE A N 1
ATOM 2115 C CA . PHE A 1 269 ? -7.104 7.128 13.035 1.00 90.12 269 PHE A CA 1
ATOM 2116 C C . PHE A 1 269 ? -6.398 8.349 12.457 1.00 90.12 269 PHE A C 1
ATOM 2118 O O . PHE A 1 269 ? -5.626 9.025 13.142 1.00 90.12 269 PHE A O 1
ATOM 2125 N N . ALA A 1 270 ? -6.609 8.603 11.171 1.00 87.75 270 ALA A N 1
ATOM 2126 C CA . ALA A 1 270 ? -5.850 9.612 10.446 1.00 87.75 270 ALA A CA 1
ATOM 2127 C C . ALA A 1 270 ? -6.662 10.350 9.382 1.00 87.75 270 ALA A C 1
ATOM 2129 O O . ALA A 1 270 ? -6.085 10.872 8.431 1.00 87.75 270 ALA A O 1
ATOM 2130 N N . SER A 1 271 ? -7.985 10.405 9.552 1.00 85.81 271 SER A N 1
ATOM 2131 C CA . SER A 1 271 ? -8.836 11.251 8.719 1.00 85.81 271 SER A CA 1
ATOM 2132 C C . SER A 1 271 ? -8.346 12.701 8.763 1.00 85.81 271 SER A C 1
ATOM 2134 O O . SER A 1 271 ? -8.205 13.285 9.846 1.00 85.81 271 SER A O 1
ATOM 2136 N N . ASP A 1 272 ? -8.061 13.253 7.587 1.00 80.50 272 ASP A N 1
ATOM 2137 C CA . ASP A 1 272 ? -7.752 14.662 7.346 1.00 80.50 272 ASP A CA 1
ATOM 2138 C C . ASP A 1 272 ? -8.977 15.449 6.850 1.00 80.50 272 ASP A C 1
ATOM 2140 O O . ASP A 1 272 ? -8.928 16.677 6.743 1.00 80.50 272 ASP A O 1
ATOM 2144 N N . ASP A 1 273 ? -10.094 14.759 6.606 1.00 81.38 273 ASP A N 1
ATOM 2145 C CA . ASP A 1 273 ? -11.366 15.361 6.241 1.00 81.38 273 ASP A CA 1
ATOM 2146 C C . ASP A 1 273 ? -12.074 15.912 7.484 1.00 81.38 273 ASP A C 1
ATOM 2148 O O . ASP A 1 273 ? -12.624 15.181 8.310 1.00 81.38 273 ASP A O 1
ATOM 2152 N N . VAL A 1 274 ? -12.093 17.241 7.582 1.00 78.00 274 VAL A N 1
ATOM 2153 C CA . VAL A 1 274 ? -12.729 17.999 8.669 1.00 78.00 274 VAL A CA 1
ATOM 2154 C C . VAL A 1 274 ? -14.245 17.806 8.763 1.00 78.00 274 VAL A C 1
ATOM 2156 O O . VAL A 1 274 ? -14.834 18.177 9.776 1.00 78.00 274 VAL A O 1
ATOM 2159 N N . SER A 1 275 ? -14.884 17.267 7.722 1.00 81.50 275 SER A N 1
ATOM 2160 C CA . SER A 1 275 ? -16.313 16.942 7.723 1.00 81.50 275 SER A CA 1
ATOM 2161 C C . SER A 1 275 ? -16.613 15.547 8.276 1.00 81.50 275 SER A C 1
ATOM 2163 O O . SER A 1 275 ? -17.764 15.257 8.614 1.00 81.50 275 SER A O 1
ATOM 2165 N N . THR A 1 276 ? -15.591 14.698 8.421 1.00 82.19 276 THR A N 1
ATOM 2166 C CA . THR A 1 276 ? -15.748 13.353 8.975 1.00 82.19 276 THR A CA 1
ATOM 2167 C C . THR A 1 276 ? -16.071 13.441 10.461 1.00 82.19 276 THR A C 1
ATOM 2169 O O . THR A 1 276 ? -15.352 14.062 11.247 1.00 82.19 276 THR A O 1
ATOM 2172 N N . SER A 1 277 ? -17.168 12.798 10.863 1.00 87.69 277 SER A N 1
ATOM 2173 C CA . SER A 1 277 ? -17.509 12.677 12.280 1.00 87.69 277 SER A CA 1
ATOM 2174 C C . SER A 1 277 ? -16.442 11.853 13.014 1.00 87.69 277 SER A C 1
ATOM 2176 O O . SER A 1 277 ? -15.882 10.923 12.428 1.00 87.69 277 SER A O 1
ATOM 2178 N N . PRO A 1 278 ? -16.152 12.137 14.297 1.00 90.88 278 PRO A N 1
ATOM 2179 C CA . PRO A 1 278 ? -15.202 11.335 15.056 1.00 90.88 278 PRO A CA 1
ATOM 2180 C C . PRO A 1 278 ? -15.588 9.853 15.044 1.00 90.88 278 PRO A C 1
ATOM 2182 O O . PRO A 1 278 ? -16.759 9.496 15.181 1.00 90.88 278 PRO A O 1
ATOM 2185 N N . SER A 1 279 ? -14.597 8.977 14.920 1.00 94.69 279 SER A N 1
ATOM 2186 C CA . SER A 1 279 ? -14.785 7.552 15.164 1.00 94.69 279 SER A CA 1
ATOM 2187 C C . SER A 1 279 ? -15.168 7.313 16.622 1.00 94.69 279 SER A C 1
ATOM 2189 O O . SER A 1 279 ? -14.704 8.004 17.527 1.00 94.69 279 SER A O 1
ATOM 2191 N N . GLU A 1 280 ? -15.991 6.305 16.872 1.00 95.75 280 GLU A N 1
ATOM 2192 C CA . GLU A 1 280 ? -16.493 5.980 18.202 1.00 95.75 280 GLU A CA 1
ATOM 2193 C C . GLU A 1 280 ? -16.060 4.574 18.608 1.00 95.75 280 GLU A C 1
ATOM 2195 O O . GLU A 1 280 ? -16.383 3.597 17.937 1.00 95.75 280 GLU A O 1
ATOM 2200 N N . LEU A 1 281 ? -15.365 4.466 19.739 1.00 96.88 281 LEU A N 1
ATOM 2201 C CA . LEU A 1 281 ? -15.009 3.207 20.386 1.00 96.88 281 LEU A CA 1
ATOM 2202 C C . LEU A 1 281 ? -15.633 3.162 21.787 1.00 96.88 281 LEU A C 1
ATOM 2204 O O . LEU A 1 281 ? -14.986 3.498 22.789 1.00 96.88 281 LEU A O 1
ATOM 2208 N N . LEU A 1 282 ? -16.893 2.734 21.867 1.00 97.56 282 LEU A N 1
ATOM 2209 C CA . LEU A 1 282 ? -17.646 2.603 23.116 1.00 97.56 282 LEU A CA 1
ATOM 2210 C C . LEU A 1 282 ? -17.697 1.135 23.552 1.00 97.56 282 LEU A C 1
ATOM 2212 O O . LEU A 1 282 ? -18.093 0.274 22.772 1.00 97.56 282 LEU A O 1
ATOM 2216 N N . PHE A 1 283 ? -17.310 0.836 24.798 1.00 97.88 283 PHE A N 1
ATOM 2217 C CA . PHE A 1 283 ? -17.246 -0.544 25.318 1.00 97.88 283 PHE A CA 1
ATOM 2218 C C . PHE A 1 283 ? -16.453 -1.500 24.405 1.00 97.88 283 PHE A C 1
ATOM 2220 O O . PHE A 1 283 ? -16.857 -2.637 24.156 1.00 97.88 283 PHE A O 1
ATOM 2227 N N . VAL A 1 284 ? -15.304 -1.034 23.921 1.00 97.88 284 VAL A N 1
ATOM 2228 C CA . VAL A 1 284 ? -14.402 -1.784 23.043 1.00 97.88 284 VAL A CA 1
ATOM 2229 C C . VAL A 1 284 ? -13.217 -2.337 23.826 1.00 97.88 284 VAL A C 1
ATOM 2231 O O . VAL A 1 284 ? -12.683 -1.678 24.717 1.00 97.88 284 VAL A O 1
ATOM 2234 N N . ASP A 1 285 ? -12.784 -3.543 23.482 1.00 96.06 285 ASP A N 1
ATOM 2235 C CA . ASP A 1 285 ? -11.527 -4.131 23.927 1.00 96.06 285 ASP A CA 1
ATOM 2236 C C . ASP A 1 285 ? -10.520 -4.177 22.783 1.00 96.06 285 ASP A C 1
ATOM 2238 O O . ASP A 1 285 ? -10.813 -4.711 21.718 1.00 96.06 285 ASP A O 1
ATOM 2242 N N . VAL A 1 286 ? -9.313 -3.670 23.019 1.00 94.38 286 VAL A N 1
ATOM 2243 C CA . VAL A 1 286 ? -8.175 -3.793 22.103 1.00 94.38 286 VAL A CA 1
ATOM 2244 C C . VAL A 1 286 ? -7.106 -4.640 22.786 1.00 94.38 286 VAL A C 1
ATOM 2246 O O . VAL A 1 286 ? -6.554 -4.241 23.812 1.00 94.38 286 VAL A O 1
ATOM 2249 N N . PHE A 1 287 ? -6.820 -5.821 22.242 1.00 92.38 287 PHE A N 1
ATOM 2250 C CA . PHE A 1 287 ? -5.882 -6.785 22.816 1.00 92.38 287 PHE A CA 1
ATOM 2251 C C . PHE A 1 287 ? -4.607 -6.928 21.981 1.00 92.38 287 PHE A C 1
ATOM 2253 O O . PHE A 1 287 ? -4.682 -7.051 20.759 1.00 92.38 287 PHE A O 1
ATOM 2260 N N . ASN A 1 288 ? -3.449 -7.045 22.644 1.00 87.81 288 ASN A N 1
ATOM 2261 C CA . ASN A 1 288 ? -2.174 -7.453 22.032 1.00 87.81 288 ASN A CA 1
ATOM 2262 C C . ASN A 1 288 ? -1.781 -6.651 20.766 1.00 87.81 288 ASN A C 1
ATOM 2264 O O . ASN A 1 288 ? -1.233 -7.216 19.819 1.00 87.81 288 ASN A O 1
ATOM 2268 N N . ALA A 1 289 ? -2.069 -5.348 20.746 1.00 88.56 289 ALA A N 1
ATOM 2269 C CA . ALA A 1 289 ? -1.796 -4.432 19.635 1.00 88.56 289 ALA A CA 1
ATOM 2270 C C . ALA A 1 289 ? -0.488 -3.637 19.834 1.00 88.56 289 ALA A C 1
ATOM 2272 O O . ALA A 1 289 ? 0.157 -3.737 20.883 1.00 88.56 289 ALA A O 1
ATOM 2273 N N . GLY A 1 290 ? -0.109 -2.812 18.852 1.00 83.06 290 GLY A N 1
ATOM 2274 C CA . GLY A 1 290 ? 1.038 -1.899 18.946 1.00 83.06 290 GLY A CA 1
ATOM 2275 C C . GLY A 1 290 ? 2.381 -2.526 18.570 1.00 83.06 290 GLY A C 1
ATOM 2276 O O . GLY A 1 290 ? 3.426 -2.077 19.031 1.00 83.06 290 GLY A O 1
ATOM 2277 N N . TYR A 1 291 ? 2.387 -3.587 17.762 1.00 75.75 291 TYR A N 1
ATOM 2278 C CA . TYR A 1 291 ? 3.596 -4.354 17.445 1.00 75.75 291 TYR A CA 1
ATOM 2279 C C . TYR A 1 291 ? 4.246 -3.982 16.103 1.00 75.75 291 TYR A C 1
ATOM 2281 O O . TYR A 1 291 ? 4.823 -4.843 15.446 1.00 75.75 291 TYR A O 1
ATOM 2289 N N . LYS A 1 292 ? 4.214 -2.703 15.707 1.00 71.38 292 LYS A N 1
ATOM 2290 C CA . LYS A 1 292 ? 5.031 -2.209 14.587 1.00 71.38 292 LYS A CA 1
ATOM 2291 C C . LYS A 1 292 ? 6.358 -1.638 15.099 1.00 71.38 292 LYS A C 1
ATOM 2293 O O . LYS A 1 292 ? 6.375 -0.890 16.073 1.00 71.38 292 LYS A O 1
ATOM 2298 N N . GLY A 1 293 ? 7.476 -2.000 14.465 1.00 55.50 293 GLY A N 1
ATOM 2299 C CA . GLY A 1 293 ? 8.775 -1.370 14.739 1.00 55.50 293 GLY A CA 1
ATOM 2300 C C . GLY A 1 293 ? 8.788 0.106 14.308 1.00 55.50 293 GLY A C 1
ATOM 2301 O O . GLY A 1 293 ? 8.124 0.458 13.336 1.00 55.50 293 GLY A O 1
ATOM 2302 N N . ASN A 1 294 ? 9.572 0.947 14.995 1.00 53.75 294 ASN A N 1
ATOM 2303 C CA . ASN A 1 294 ? 9.710 2.409 14.807 1.00 53.75 294 ASN A CA 1
ATOM 2304 C C . ASN A 1 294 ? 8.561 3.259 15.405 1.00 53.75 294 ASN A C 1
ATOM 2306 O O . ASN A 1 294 ? 7.830 2.813 16.284 1.00 53.75 294 ASN A O 1
ATOM 2310 N N . THR A 1 295 ? 8.435 4.514 14.955 1.00 49.69 295 THR A N 1
ATOM 2311 C CA . THR A 1 295 ? 7.584 5.612 15.467 1.00 49.69 295 THR A CA 1
ATOM 2312 C C . THR A 1 295 ? 6.063 5.356 15.419 1.00 49.69 295 THR A C 1
ATOM 2314 O O . THR A 1 295 ? 5.275 6.236 15.747 1.00 49.69 295 THR A O 1
ATOM 2317 N N . TYR A 1 296 ? 5.626 4.167 15.002 1.00 58.72 296 TYR A N 1
ATOM 2318 C CA . TYR A 1 296 ? 4.222 3.848 14.715 1.00 58.72 296 TYR A CA 1
ATOM 2319 C C . TYR A 1 296 ? 3.676 2.650 15.520 1.00 58.72 296 TYR A C 1
ATOM 2321 O O . TYR A 1 296 ? 2.591 2.147 15.239 1.00 58.72 296 TYR A O 1
ATOM 2329 N N . GLY A 1 297 ? 4.425 2.167 16.518 1.00 62.88 297 GLY A N 1
ATOM 2330 C CA . GLY A 1 297 ? 4.052 1.035 17.376 1.00 62.88 297 GLY A CA 1
ATOM 2331 C C . GLY A 1 297 ? 3.102 1.409 18.519 1.00 62.88 297 GLY A C 1
ATOM 2332 O O . GLY A 1 297 ? 3.489 1.331 19.689 1.00 62.88 297 GLY A O 1
ATOM 2333 N N . THR A 1 298 ? 1.872 1.819 18.199 1.00 75.00 298 THR A N 1
ATOM 2334 C CA . THR A 1 298 ? 0.845 2.177 19.193 1.00 75.00 298 THR A CA 1
ATOM 2335 C C . THR A 1 298 ? -0.446 1.397 18.946 1.00 75.00 298 THR A C 1
ATOM 2337 O O . THR A 1 298 ? -0.894 1.254 17.816 1.00 75.00 298 THR A O 1
ATOM 2340 N N . ALA A 1 299 ? -1.060 0.890 20.020 1.00 85.00 299 ALA A N 1
ATOM 2341 C CA . ALA A 1 299 ? -2.295 0.102 19.960 1.00 85.00 299 ALA A CA 1
ATOM 2342 C C . ALA A 1 299 ? -3.467 0.840 19.291 1.00 85.00 299 ALA A C 1
ATOM 2344 O O . ALA A 1 299 ? -4.210 0.256 18.503 1.00 85.00 299 ALA A O 1
ATOM 2345 N N . VAL A 1 300 ? -3.621 2.116 19.647 1.00 86.75 300 VAL A N 1
ATOM 2346 C CA . VAL A 1 300 ? -4.591 3.059 19.095 1.00 86.75 300 VAL A CA 1
ATOM 2347 C C . VAL A 1 300 ? -3.861 4.385 18.907 1.00 86.75 300 VAL A C 1
ATOM 2349 O O . VAL A 1 300 ? -3.409 4.977 19.886 1.00 86.75 300 VAL A O 1
ATOM 2352 N N . GLN A 1 301 ? -3.715 4.827 17.665 1.00 87.19 301 GLN A N 1
ATOM 2353 C CA . GLN A 1 301 ? -3.042 6.068 17.292 1.00 87.19 301 GLN A CA 1
ATOM 2354 C C . GLN A 1 301 ? -4.049 7.021 16.654 1.00 87.19 301 GLN A C 1
ATOM 2356 O O . GLN A 1 301 ? -4.872 6.580 15.861 1.00 87.19 301 GLN A O 1
ATOM 2361 N N . SER A 1 302 ? -3.977 8.315 16.972 1.00 85.44 302 SER A N 1
ATOM 2362 C CA . SER A 1 302 ? -4.821 9.346 16.357 1.00 85.44 302 SER A CA 1
ATOM 2363 C C . SER A 1 302 ? -3.960 10.523 15.911 1.00 85.44 302 SER A C 1
ATOM 2365 O O . SER A 1 302 ? -3.219 11.071 16.724 1.00 85.44 302 SER A O 1
ATOM 2367 N N . PHE A 1 303 ? -4.050 10.911 14.638 1.00 78.12 303 PHE A N 1
ATOM 2368 C CA . PHE A 1 303 ? -3.346 12.072 14.064 1.00 78.12 303 PHE A CA 1
ATOM 2369 C C . PHE A 1 303 ? -4.235 13.325 13.942 1.00 78.12 303 PHE A C 1
ATOM 2371 O O . PHE A 1 303 ? -3.759 14.397 13.578 1.00 78.12 303 PHE A O 1
ATOM 2378 N N . SER A 1 304 ? -5.520 13.203 14.272 1.00 68.44 304 SER A N 1
ATOM 2379 C CA . SER A 1 304 ? -6.521 14.278 14.311 1.00 68.44 304 SER A CA 1
ATOM 2380 C C . SER A 1 304 ? -7.467 14.048 15.508 1.00 68.44 304 SER A C 1
ATOM 2382 O O . SER A 1 304 ? -7.403 12.970 16.112 1.00 68.44 304 SER A O 1
ATOM 2384 N N . PRO A 1 305 ? -8.325 15.005 15.929 1.00 62.75 305 PRO A N 1
ATOM 2385 C CA . PRO A 1 305 ? -9.320 14.793 16.995 1.00 62.75 305 PRO A CA 1
ATOM 2386 C C . PRO A 1 305 ? -10.494 13.922 16.504 1.00 62.75 305 PRO A C 1
ATOM 2388 O O . PRO A 1 305 ? -11.664 14.265 16.642 1.00 62.75 305 PRO A O 1
ATOM 2391 N N . SER A 1 306 ? -10.164 12.792 15.890 1.00 72.31 306 SER A N 1
ATOM 2392 C CA . SER A 1 306 ? -11.045 11.926 15.115 1.00 72.31 306 SER A CA 1
ATOM 2393 C C . SER A 1 306 ? -11.501 10.697 15.895 1.00 72.31 306 SER A C 1
ATOM 2395 O O . SER A 1 306 ? -11.973 9.740 15.286 1.00 72.31 306 SER A O 1
ATOM 2397 N N . ILE A 1 307 ? -11.388 10.697 17.230 1.00 88.62 307 ILE A N 1
ATOM 2398 C CA . ILE A 1 307 ? -11.808 9.555 18.045 1.00 88.62 307 ILE A CA 1
ATOM 2399 C C . ILE A 1 307 ? -12.428 9.939 19.393 1.00 88.62 307 ILE A C 1
ATOM 2401 O O . ILE A 1 307 ? -11.890 10.733 20.163 1.00 88.62 307 ILE A O 1
ATOM 2405 N N . ILE A 1 308 ? -13.548 9.291 19.704 1.00 91.88 308 ILE A N 1
ATOM 2406 C CA . ILE A 1 308 ? -14.198 9.252 21.011 1.00 91.88 308 ILE A CA 1
ATOM 2407 C C . ILE A 1 308 ? -14.066 7.824 21.538 1.00 91.88 308 ILE A C 1
ATOM 2409 O O . ILE A 1 308 ? -14.622 6.888 20.969 1.00 91.88 308 ILE A O 1
ATOM 2413 N N . MET A 1 309 ? -13.351 7.639 22.649 1.00 93.38 309 MET A N 1
ATOM 2414 C CA . MET A 1 309 ? -13.175 6.329 23.282 1.00 93.38 309 MET A CA 1
ATOM 2415 C C . MET A 1 309 ? -13.689 6.369 24.723 1.00 93.38 309 MET A C 1
ATOM 2417 O O . MET A 1 309 ? -13.178 7.126 25.546 1.00 93.38 309 MET A O 1
ATOM 2421 N N . GLN A 1 310 ? -14.705 5.562 25.043 1.00 94.44 310 GLN A N 1
ATOM 2422 C CA . GLN A 1 310 ? -15.351 5.561 26.364 1.00 94.44 310 GLN A CA 1
ATOM 2423 C C . GLN A 1 310 ? -15.672 4.144 26.831 1.00 94.44 310 GLN A C 1
ATOM 2425 O O . GLN A 1 310 ? -16.095 3.294 26.051 1.00 94.44 310 GLN A O 1
ATOM 2430 N N . ASN A 1 311 ? -15.504 3.884 28.130 1.00 96.31 311 ASN A N 1
ATOM 2431 C CA . ASN A 1 311 ? -15.736 2.564 28.733 1.00 96.31 311 ASN A CA 1
ATOM 2432 C C . ASN A 1 311 ? -14.962 1.417 28.047 1.00 96.31 311 ASN A C 1
ATOM 2434 O O . ASN A 1 311 ? -15.321 0.245 28.181 1.00 96.31 311 ASN A O 1
ATOM 2438 N N . SER A 1 312 ? -13.888 1.742 27.333 1.00 96.31 312 SER A N 1
ATOM 2439 C CA . SER A 1 312 ? -13.091 0.818 26.527 1.00 96.31 312 SER A CA 1
ATOM 2440 C C . SER A 1 312 ? -11.803 0.421 27.254 1.00 96.31 312 SER A C 1
ATOM 2442 O O . SER A 1 312 ? -11.388 1.078 28.208 1.00 96.31 312 SER A O 1
ATOM 2444 N N . ARG A 1 313 ? -11.190 -0.696 26.856 1.00 94.69 313 ARG A N 1
ATOM 2445 C CA . ARG A 1 313 ? -9.980 -1.255 27.476 1.00 94.69 313 ARG A CA 1
ATOM 2446 C C . ARG A 1 313 ? -8.914 -1.500 26.415 1.00 94.69 313 ARG A C 1
ATOM 2448 O O . ARG A 1 313 ? -9.214 -2.038 25.355 1.00 94.69 313 ARG A O 1
ATOM 2455 N N . VAL A 1 314 ? -7.665 -1.181 26.735 1.00 90.88 314 VAL A N 1
ATOM 2456 C CA . VAL A 1 314 ? -6.485 -1.587 25.959 1.00 90.88 314 VAL A CA 1
ATOM 2457 C C . VAL A 1 314 ? -5.671 -2.536 26.833 1.00 90.88 314 VAL A C 1
ATOM 2459 O O . VAL A 1 314 ? -5.271 -2.174 27.936 1.00 90.88 314 VAL A O 1
ATOM 2462 N N . ILE A 1 315 ? -5.488 -3.777 26.386 1.00 88.88 315 ILE A N 1
ATOM 2463 C CA . ILE A 1 315 ? -5.005 -4.891 27.212 1.00 88.88 315 ILE A CA 1
ATOM 2464 C C . ILE A 1 315 ? -3.793 -5.537 26.535 1.00 88.88 315 ILE A C 1
ATOM 2466 O O . ILE A 1 315 ? -3.821 -5.815 25.336 1.00 88.88 315 ILE A O 1
ATOM 2470 N N . GLN A 1 316 ? -2.720 -5.774 27.303 1.00 82.75 316 GLN A N 1
ATOM 2471 C CA . GLN A 1 316 ? -1.491 -6.455 26.847 1.00 82.75 316 GLN A CA 1
ATOM 2472 C C . GLN A 1 316 ? -0.892 -5.878 25.551 1.00 82.75 316 GLN A C 1
ATOM 2474 O O . GLN A 1 316 ? -0.258 -6.584 24.774 1.00 82.75 316 GLN A O 1
ATOM 2479 N N . SER A 1 317 ? -1.113 -4.592 25.297 1.00 80.25 317 SER A N 1
ATOM 2480 C CA . SER A 1 317 ? -0.650 -3.926 24.082 1.00 80.25 317 SER A CA 1
ATOM 2481 C C . SER A 1 317 ? 0.614 -3.121 24.362 1.00 80.25 317 SER A C 1
ATOM 2483 O O . SER A 1 317 ? 0.810 -2.631 25.476 1.00 80.25 317 SER A O 1
ATOM 2485 N N . ARG 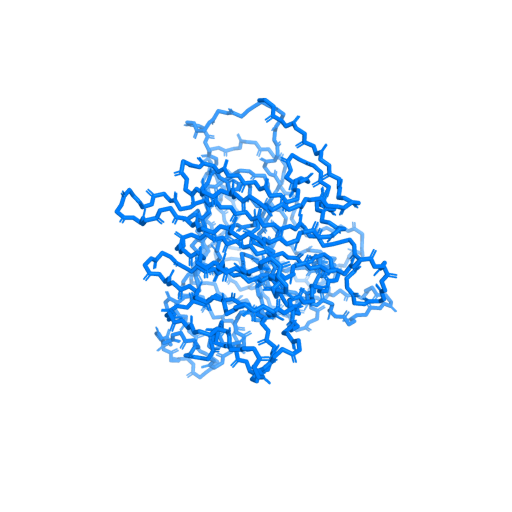A 1 318 ? 1.481 -2.976 23.357 1.00 70.69 318 ARG A N 1
ATOM 2486 C CA . ARG A 1 318 ? 2.668 -2.124 23.465 1.00 70.69 318 ARG A CA 1
ATOM 2487 C C . ARG A 1 318 ? 2.252 -0.673 23.226 1.00 70.69 318 ARG A C 1
ATOM 2489 O O . ARG A 1 318 ? 1.740 -0.323 22.167 1.00 70.69 318 ARG A O 1
ATOM 2496 N N . LEU A 1 319 ? 2.409 0.155 24.255 1.00 54.41 319 LEU A N 1
ATOM 2497 C CA . LEU A 1 319 ? 2.165 1.592 24.196 1.00 54.41 319 LEU A CA 1
ATOM 2498 C C . LEU A 1 319 ? 3.506 2.290 23.996 1.00 54.41 319 LEU A C 1
ATOM 2500 O O . LEU A 1 319 ? 4.254 2.476 24.953 1.00 54.41 319 LEU A O 1
ATOM 2504 N N . THR A 1 320 ? 3.805 2.688 22.764 1.00 46.75 320 THR A N 1
ATOM 2505 C CA . THR A 1 320 ? 4.785 3.753 22.551 1.00 46.75 320 THR A CA 1
ATOM 2506 C C . THR A 1 320 ? 4.003 5.060 22.625 1.00 46.75 320 THR A C 1
ATOM 2508 O O . THR A 1 320 ? 3.250 5.391 21.711 1.00 46.75 320 THR A O 1
ATOM 2511 N N . VAL A 1 321 ? 4.083 5.753 23.764 1.00 32.34 321 VAL A N 1
ATOM 2512 C CA . VAL A 1 321 ? 3.583 7.128 23.878 1.00 32.34 321 VAL A CA 1
ATOM 2513 C C . VAL A 1 321 ? 4.643 8.001 23.223 1.00 32.34 321 VAL A C 1
ATOM 2515 O O . VAL A 1 321 ? 5.738 8.146 23.761 1.00 32.34 321 VAL A O 1
ATOM 2518 N N . LEU A 1 322 ? 4.353 8.512 22.033 1.00 34.19 322 LEU A N 1
ATOM 2519 C CA . LEU A 1 322 ? 5.166 9.547 21.410 1.00 34.19 322 LEU A CA 1
ATOM 2520 C C . LEU A 1 322 ? 4.439 10.868 21.632 1.00 34.19 322 LEU A C 1
ATOM 2522 O O . LEU A 1 322 ? 3.317 11.039 21.156 1.00 34.19 322 LEU A O 1
ATOM 2526 N N . ASN A 1 323 ? 5.072 11.724 22.435 1.00 30.94 323 ASN A N 1
ATOM 2527 C CA . ASN A 1 323 ? 4.759 13.147 22.536 1.00 30.94 323 ASN A CA 1
ATOM 2528 C C . ASN A 1 323 ? 5.190 13.869 21.259 1.00 30.94 323 ASN A C 1
ATOM 2530 O O . ASN A 1 323 ? 6.252 13.483 20.714 1.00 30.94 323 ASN A O 1
#

InterPro domains:
  IPR012334 Pectin lyase fold [G3DSA:2.160.20.10] (1-160)